Protein AF-A0A8J4RD12-F1 (afdb_monomer)

Mean predicted aligned error: 19.51 Å

Sequence (343 aa):
MASTTKPSAPTVSFPKSEAASKSYNFAQAWDQSTFLTEQQQSAIAALSHVFSERPFPPNLSQDHQDNAVSAVSALASANENNNSFQDYGSSTTLPLLLNTNQFYKWFTDLESAMKSETEEKYQHYVSTLTERIQTCDCILRQVDDTLDYFNELQLQHQAVATKTKTLHDACDRLVVEKQRLIEFADALRSKLNYFDELENIASNFYSPSMSVGNENFLPLLKRLDDCILYVESNPQYAESSVYLLKFRQLQSRALGMIRSHVLSVLKSASSQVQAAIRSSGNSKAAVSEGVEASVIHVRFKAAANELKPVLEEIESRSSRKEYVQLLAECHKLYCEQRLSLVS

Foldseek 3Di:
DDDDDDDDDDDDDDDDDPPVVVVVVVVVVVVVVDPDDPVVVVVVVVVVVVVVPDDDDPPPPDDDDDDDDDDPDDPDDDDDDDDDDDDPPDDPPPPPCPDPVVVVVVVVVVVVVVVVVVVVVVVVVVVVVVVVVVVVVVVVVVVVVVVVVVVVVVVVVVVVVVVVVVVVVVVVVVVVVVVVVVVVVVVVCVLCVLLVCLVVLVVQLPDPPRAPPDPVLLVSLVSLVVSLVSLVVCVVDPCSVVSNVSSVVSNVSSLVRLLVVLLVLLVVLLVVLVVVCVVVVVPPDDDPPVVSVVSSVVSVVVSCVVCVVVLVSLVVVVVDPVSVVSNVSSVVSNVVSVVVSVD

Secondary structure (DSSP, 8-state):
-----------PPPPP-THHHHHHHHHHHHHTTS---HHHHHHHHHHHHHHHTPPPPTTSS-------S----SS---SS---------S--------SHHHHH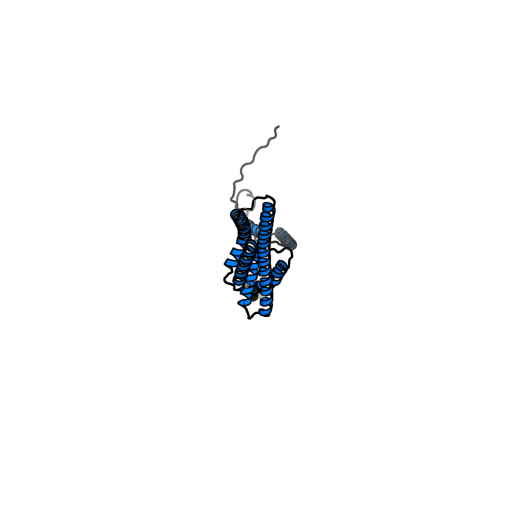HHHHHHHHHHHHHHHHHHHHHHHHHHHHHHHHHHHHHHHHHHHHHHHHHHHHHHHHHHHHHHHHHHHHHHHHHHHHHHHHHHHHHHHHHHHHHHHHHHHHHHSTT--TTSTTHHHHHHHHHHHHHHHHH-TTSTTHHHHHHHHHHHHHHHHHHHHHHHHHHHHHHHHHHHHHHHHHTTSSS---HHHHHHHHHHHHHHHHHHHHHHHHHHHTTTTSHHHHHHHHHHHHHHHHHHHHHH-

Organism: NCBI:txid60419

Solvent-accessible surface area (backbone atoms only — not comparable to full-atom values): 20579 Å² total; per-residue (Å²): 134,90,80,88,85,90,89,88,85,80,88,80,87,74,86,77,71,72,70,64,62,55,57,54,53,53,52,54,56,52,61,74,72,50,94,70,54,72,71,56,54,51,51,50,53,53,50,54,54,57,61,73,69,57,79,78,68,87,87,71,82,78,82,88,84,84,87,85,92,89,80,94,83,82,89,90,83,88,82,91,87,78,93,75,88,82,80,87,82,71,78,81,67,70,72,83,69,85,42,76,69,57,42,53,49,52,52,49,51,50,52,50,49,53,49,48,58,54,48,50,56,51,51,49,52,51,50,52,51,50,53,51,50,53,50,51,52,51,51,50,51,52,50,51,54,50,49,51,52,50,54,51,50,51,51,52,50,52,52,49,52,51,51,52,49,55,50,48,56,50,51,51,52,50,52,53,50,49,51,52,50,49,55,50,50,51,57,48,48,65,62,46,45,53,64,60,44,49,60,58,55,46,55,48,73,69,34,90,85,59,44,82,88,41,83,64,40,62,59,50,51,50,52,51,54,50,34,46,53,55,38,70,77,38,70,85,46,85,65,24,70,60,52,42,52,53,49,51,52,52,48,55,50,51,54,49,50,46,52,50,49,55,51,48,48,52,49,50,37,50,54,52,43,54,50,52,54,58,64,51,62,77,46,98,56,83,74,54,70,69,57,56,54,46,50,48,50,54,40,50,50,52,46,47,64,69,46,41,68,62,50,53,58,40,57,76,44,45,89,38,70,70,38,46,52,50,50,54,50,52,54,49,53,52,51,52,57,53,47,71,74,74,111

Radius of gyration: 60.02 Å; Cα contacts (8 Å, |Δi|>4): 90; chains: 1; bounding box: 117×76×171 Å

Structure (mmCIF, N/CA/C/O backbone):
data_AF-A0A8J4RD12-F1
#
_entry.id   AF-A0A8J4RD12-F1
#
loop_
_atom_site.group_PDB
_atom_site.id
_atom_site.type_symbol
_atom_site.label_atom_id
_atom_site.label_alt_id
_atom_site.label_comp_id
_atom_site.label_asym_id
_atom_site.label_entity_id
_atom_site.label_seq_id
_atom_site.pdbx_PDB_ins_code
_atom_site.Cartn_x
_atom_site.Cartn_y
_atom_site.Cartn_z
_atom_site.occupancy
_atom_site.B_iso_or_equiv
_atom_site.auth_seq_id
_atom_site.auth_comp_id
_atom_site.auth_asym_id
_atom_site.auth_atom_id
_atom_site.pdbx_PDB_model_num
ATOM 1 N N . MET A 1 1 ? 66.013 59.218 0.139 1.00 39.84 1 MET A N 1
ATOM 2 C CA . MET A 1 1 ? 67.295 58.925 -0.534 1.00 39.84 1 MET A CA 1
ATOM 3 C C . MET A 1 1 ? 67.016 58.719 -2.007 1.00 39.84 1 MET A C 1
ATOM 5 O O . MET A 1 1 ? 66.043 58.062 -2.345 1.00 39.84 1 MET A O 1
ATOM 9 N N . ALA A 1 2 ? 67.805 59.382 -2.841 1.00 34.38 2 ALA A N 1
ATOM 10 C CA . ALA A 1 2 ? 67.692 59.400 -4.290 1.00 34.38 2 ALA A CA 1
ATOM 11 C C . ALA A 1 2 ? 68.052 58.047 -4.918 1.00 34.38 2 ALA A C 1
ATOM 13 O O . ALA A 1 2 ? 69.014 57.430 -4.469 1.00 34.38 2 ALA A O 1
ATOM 14 N N . SER A 1 3 ? 67.370 57.659 -6.002 1.00 32.62 3 SER A N 1
ATOM 15 C CA . SER A 1 3 ? 68.020 57.212 -7.252 1.00 32.62 3 SER A CA 1
ATOM 16 C C . SER A 1 3 ? 67.025 57.230 -8.431 1.00 32.62 3 SER A C 1
ATOM 18 O O . SER A 1 3 ? 66.060 56.477 -8.468 1.00 32.62 3 SER A O 1
ATOM 20 N N . THR A 1 4 ? 67.274 58.170 -9.345 1.00 33.16 4 THR A N 1
ATOM 21 C CA . THR A 1 4 ? 67.145 58.188 -10.824 1.00 33.16 4 THR A CA 1
ATOM 22 C C . THR A 1 4 ? 66.763 56.845 -11.496 1.00 33.16 4 THR A C 1
ATOM 24 O O . THR A 1 4 ? 67.260 55.802 -11.093 1.00 33.16 4 THR A O 1
ATOM 27 N N . THR A 1 5 ? 65.945 56.772 -12.566 1.00 31.92 5 THR A N 1
ATOM 28 C CA . THR A 1 5 ? 66.333 57.044 -13.980 1.00 31.92 5 THR A CA 1
ATOM 29 C C . THR A 1 5 ? 65.108 57.139 -14.937 1.00 31.92 5 THR A C 1
ATOM 31 O O . THR A 1 5 ? 64.020 56.673 -14.628 1.00 31.92 5 THR A O 1
ATOM 34 N N . LYS A 1 6 ? 65.346 57.798 -16.082 1.00 33.97 6 LYS A N 1
ATOM 35 C CA . LYS A 1 6 ? 64.513 58.371 -17.174 1.00 33.97 6 LYS A CA 1
ATOM 36 C C . LYS A 1 6 ? 63.855 57.321 -18.148 1.00 33.97 6 LYS A C 1
ATOM 38 O O . LYS A 1 6 ? 63.940 56.139 -17.850 1.00 33.97 6 LYS A O 1
ATOM 43 N N . PRO A 1 7 ? 63.191 57.686 -19.282 1.00 43.59 7 PRO A N 1
ATOM 44 C CA . PRO A 1 7 ? 61.801 57.314 -19.601 1.00 43.59 7 PRO A CA 1
ATOM 45 C C . PRO A 1 7 ? 61.629 56.438 -20.871 1.00 43.59 7 PRO A C 1
ATOM 47 O O . PRO A 1 7 ? 62.522 56.349 -21.708 1.00 43.59 7 PRO A O 1
ATOM 50 N N . SER A 1 8 ? 60.438 55.867 -21.083 1.00 29.41 8 SER A N 1
ATOM 51 C CA . SER A 1 8 ? 60.000 55.373 -22.400 1.00 29.41 8 SER A CA 1
ATOM 52 C C . SER A 1 8 ? 58.502 55.632 -22.598 1.00 29.41 8 SER A C 1
ATOM 54 O O . SER A 1 8 ? 57.712 55.474 -21.670 1.00 29.41 8 SER A O 1
ATOM 56 N N . ALA A 1 9 ? 58.136 56.080 -23.796 1.00 33.81 9 ALA A N 1
ATOM 57 C CA . ALA A 1 9 ? 56.779 56.320 -24.287 1.00 33.81 9 ALA A CA 1
ATOM 58 C C . ALA A 1 9 ? 56.557 55.454 -25.546 1.00 33.81 9 ALA A C 1
ATOM 60 O O . ALA A 1 9 ? 57.527 54.938 -26.096 1.00 33.81 9 ALA A O 1
ATOM 61 N N . PRO A 1 10 ? 55.357 55.441 -26.142 1.00 39.38 10 PRO A N 1
ATOM 62 C CA . PRO A 1 10 ? 54.098 54.891 -25.654 1.00 39.38 10 PRO A CA 1
ATOM 63 C C . PRO A 1 10 ? 53.694 53.675 -26.518 1.00 39.38 10 PRO A C 1
ATOM 65 O O . PRO A 1 10 ? 53.733 53.743 -27.746 1.00 39.38 10 PRO A O 1
ATOM 68 N N . THR A 1 11 ? 53.258 52.563 -25.922 1.00 30.28 11 THR A N 1
ATOM 69 C CA . THR A 1 11 ? 52.754 51.430 -26.718 1.00 30.28 11 THR A CA 1
ATOM 70 C C . THR A 1 11 ? 51.273 51.631 -27.017 1.00 30.28 11 THR A C 1
ATOM 72 O O . THR A 1 11 ? 50.420 51.516 -26.138 1.00 30.28 11 THR A O 1
ATOM 75 N N . VAL A 1 12 ? 50.986 51.965 -28.274 1.00 35.22 12 VAL A N 1
ATOM 76 C CA . VAL A 1 12 ? 49.645 52.030 -28.861 1.00 35.22 12 VAL A CA 1
ATOM 77 C C . VAL A 1 12 ? 48.949 50.674 -28.713 1.00 35.22 12 VAL A C 1
ATOM 79 O O . VAL A 1 12 ? 49.489 49.628 -29.071 1.00 35.22 12 VAL A O 1
ATOM 82 N N . SER A 1 13 ? 47.740 50.707 -28.162 1.00 41.84 13 SER A N 1
ATOM 83 C CA . SER A 1 13 ? 46.825 49.578 -28.033 1.00 41.84 13 SER A CA 1
ATOM 84 C C . SER A 1 13 ? 46.293 49.138 -29.398 1.00 41.84 13 SER A C 1
ATOM 86 O O . SER A 1 13 ? 45.603 49.914 -30.059 1.00 41.84 13 SER A O 1
ATOM 88 N N . PHE A 1 14 ? 46.524 47.878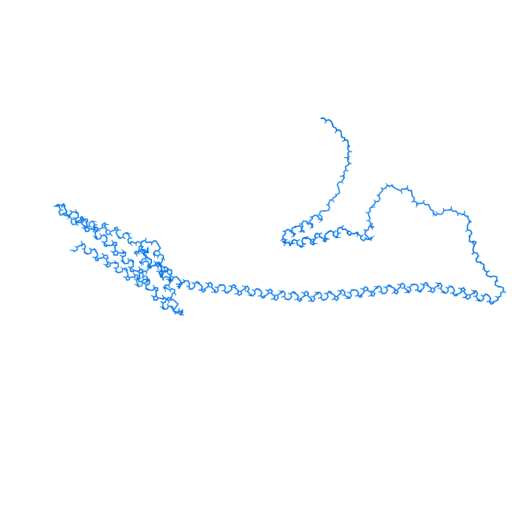 -29.767 1.00 33.47 14 PHE A N 1
ATOM 89 C CA . PHE A 1 14 ? 45.750 47.191 -30.803 1.00 33.47 14 PHE A CA 1
ATOM 90 C C . PHE A 1 14 ? 44.725 46.252 -30.146 1.00 33.47 14 PHE A C 1
ATOM 92 O O . PHE A 1 14 ? 45.003 45.683 -29.083 1.00 33.47 14 PHE A O 1
ATOM 99 N N . PRO A 1 15 ? 43.516 46.132 -30.720 1.00 35.88 15 PRO A N 1
ATOM 100 C CA . PRO A 1 15 ? 42.376 45.509 -30.064 1.00 3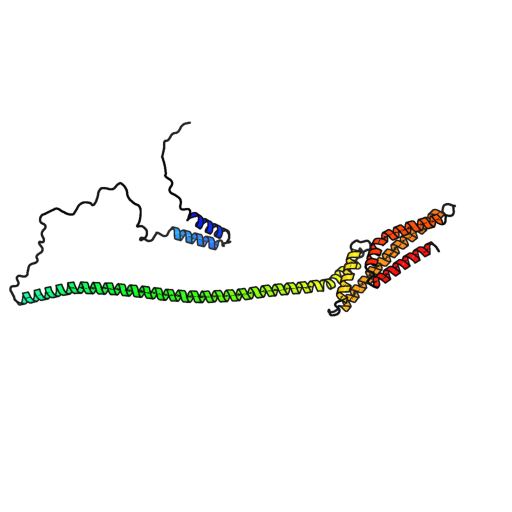5.88 15 PRO A CA 1
ATOM 101 C C . PRO A 1 15 ? 42.601 44.003 -29.912 1.00 35.88 15 PRO A C 1
ATOM 103 O O . PRO A 1 15 ? 42.893 43.296 -30.876 1.00 35.88 15 PRO A O 1
ATOM 106 N N . LYS A 1 16 ? 42.463 43.502 -28.681 1.00 37.84 16 LYS A N 1
ATOM 107 C CA . LYS A 1 16 ? 42.458 42.063 -28.406 1.00 37.84 16 LYS A CA 1
ATOM 108 C C . LYS A 1 16 ? 41.203 41.446 -29.022 1.00 37.84 16 LYS A C 1
ATOM 110 O O . LYS A 1 16 ? 40.096 41.907 -28.767 1.00 37.84 16 LYS A O 1
ATOM 115 N N . SER A 1 17 ? 41.398 40.388 -29.802 1.00 40.28 17 SER A N 1
ATOM 116 C CA . SER A 1 17 ? 40.330 39.564 -30.363 1.00 40.28 17 SER A CA 1
ATOM 117 C C . SER A 1 17 ? 39.517 38.910 -29.235 1.00 40.28 17 SER A C 1
ATOM 119 O O . SER A 1 17 ? 39.955 37.945 -28.610 1.00 40.28 17 SER A O 1
ATOM 121 N N . GLU A 1 18 ? 38.328 39.450 -28.958 1.00 39.81 18 GLU A N 1
ATOM 122 C CA . GLU A 1 18 ? 37.351 38.937 -27.979 1.00 39.81 18 GLU A CA 1
ATOM 123 C C . GLU A 1 18 ? 36.750 37.566 -28.353 1.00 39.81 18 GLU A C 1
ATOM 125 O O . GLU A 1 18 ? 35.980 36.992 -27.582 1.00 39.81 18 GLU A O 1
ATOM 130 N N . ALA A 1 19 ? 37.089 37.012 -29.522 1.00 41.00 19 ALA A N 1
ATOM 131 C CA . ALA A 1 19 ? 36.547 35.737 -29.987 1.00 41.00 19 ALA A CA 1
ATOM 132 C C . ALA A 1 19 ? 37.232 34.513 -29.346 1.00 41.00 19 ALA A C 1
ATOM 134 O O . ALA A 1 19 ? 36.578 33.494 -29.131 1.00 41.00 19 ALA A O 1
ATOM 135 N N . ALA A 1 20 ? 38.518 34.607 -28.985 1.00 41.50 20 ALA A N 1
ATOM 136 C CA . ALA A 1 20 ? 39.283 33.473 -28.446 1.00 41.50 20 ALA A CA 1
ATOM 137 C C . ALA A 1 20 ? 39.112 33.271 -26.927 1.00 41.50 20 ALA A C 1
ATOM 139 O O . ALA A 1 20 ? 39.313 32.173 -26.412 1.00 41.50 20 ALA A O 1
ATOM 140 N N . SER A 1 21 ? 38.715 34.309 -26.187 1.00 44.28 21 SER A N 1
ATOM 141 C CA . SER A 1 21 ? 38.510 34.223 -24.734 1.00 44.28 21 SER A CA 1
ATOM 142 C C . SER A 1 21 ? 37.169 33.583 -24.356 1.00 44.28 21 SER A C 1
ATOM 144 O O . SER A 1 21 ? 37.054 32.999 -23.278 1.00 44.28 21 SER A O 1
ATOM 146 N N . LYS A 1 22 ? 36.157 33.638 -25.233 1.00 45.84 22 LYS A N 1
ATOM 147 C CA . LYS A 1 22 ? 34.848 33.001 -24.997 1.00 45.84 22 LYS A CA 1
ATOM 148 C C . LYS A 1 22 ? 34.867 31.487 -25.229 1.00 45.84 22 LYS A C 1
ATOM 150 O O . LYS A 1 22 ? 34.209 30.768 -24.484 1.00 45.84 22 LYS A O 1
ATOM 155 N N . SER A 1 23 ? 35.644 30.993 -26.195 1.00 46.12 23 SER A N 1
ATOM 156 C CA . SER A 1 23 ? 35.775 29.551 -26.457 1.00 46.12 23 SER A CA 1
ATOM 157 C C . SER A 1 23 ? 36.565 28.823 -25.364 1.00 46.12 23 SER A C 1
ATOM 159 O O . SER A 1 23 ? 36.168 27.735 -24.954 1.00 46.12 23 SER A O 1
ATOM 161 N N . TYR A 1 24 ? 37.613 29.450 -24.817 1.00 50.34 24 TYR A N 1
ATOM 162 C CA . TYR A 1 24 ? 38.383 28.879 -23.704 1.00 50.34 24 TYR A CA 1
ATOM 163 C C . TYR A 1 24 ? 37.577 28.793 -22.398 1.00 50.34 24 TYR A C 1
ATOM 165 O O . TYR A 1 24 ? 37.644 27.785 -21.700 1.00 50.34 24 TYR A O 1
ATOM 173 N N . ASN A 1 25 ? 36.756 29.805 -22.092 1.00 54.56 25 ASN A N 1
ATOM 174 C CA . ASN A 1 25 ? 35.904 29.788 -20.895 1.00 54.56 25 ASN A CA 1
ATOM 175 C C . ASN A 1 25 ? 34.797 28.720 -20.961 1.00 54.56 25 ASN A C 1
ATOM 177 O O . ASN A 1 25 ? 34.418 28.169 -19.932 1.00 54.56 25 ASN A O 1
ATOM 181 N N . PHE A 1 26 ? 34.290 28.401 -22.157 1.00 52.44 26 PHE A N 1
ATOM 182 C CA . PHE A 1 26 ? 33.277 27.357 -22.326 1.00 52.44 26 PHE A CA 1
ATOM 183 C C . PHE A 1 26 ? 33.853 25.950 -22.100 1.00 52.44 26 PHE A C 1
ATOM 185 O O . PHE A 1 26 ? 33.243 25.147 -21.396 1.00 52.44 26 PHE A O 1
ATOM 192 N N . ALA A 1 27 ? 35.053 25.675 -22.623 1.00 55.00 27 ALA A N 1
ATOM 193 C CA . ALA A 1 27 ? 35.750 24.408 -22.392 1.00 55.00 27 ALA A CA 1
ATOM 194 C C . ALA A 1 27 ? 36.137 24.222 -20.912 1.00 55.00 27 ALA A C 1
ATOM 196 O O . ALA A 1 27 ? 35.970 23.141 -20.358 1.00 55.00 27 ALA A O 1
ATOM 197 N N . GLN A 1 28 ? 36.550 25.299 -20.237 1.00 55.72 28 GLN A N 1
ATOM 198 C CA . GLN A 1 28 ? 36.915 25.264 -18.818 1.00 55.72 28 GLN A CA 1
ATOM 199 C C . GLN A 1 28 ? 35.713 25.007 -17.888 1.00 55.72 28 GLN A C 1
ATOM 201 O O . GLN A 1 28 ? 35.861 24.364 -16.850 1.00 55.72 28 GLN A O 1
ATOM 206 N N . ALA A 1 29 ? 34.515 25.471 -18.265 1.00 54.16 29 ALA A N 1
ATOM 207 C CA . ALA A 1 29 ? 33.276 25.168 -17.546 1.00 54.16 29 ALA A CA 1
ATOM 208 C C . ALA A 1 29 ? 32.829 23.705 -17.734 1.00 54.16 29 ALA A C 1
ATOM 210 O O . ALA A 1 29 ? 32.271 23.113 -16.811 1.00 54.16 29 ALA A O 1
ATOM 211 N N . TRP A 1 30 ? 33.106 23.110 -18.900 1.00 55.00 30 TRP A N 1
ATOM 212 C CA . TRP A 1 30 ? 32.875 21.685 -19.152 1.00 55.00 30 TRP A CA 1
ATOM 213 C C . TRP A 1 30 ? 33.840 20.803 -18.352 1.00 55.00 30 TRP A C 1
ATOM 215 O O . TRP A 1 30 ? 33.380 19.890 -17.667 1.00 55.00 30 TRP A O 1
ATOM 225 N N . ASP A 1 31 ? 35.133 21.138 -18.327 1.00 55.22 31 ASP A N 1
ATOM 226 C CA . ASP A 1 31 ? 36.160 20.383 -17.591 1.00 55.22 31 ASP A CA 1
ATOM 227 C C . ASP A 1 31 ? 35.913 20.325 -16.073 1.00 55.22 31 ASP A C 1
ATOM 229 O O . ASP A 1 31 ? 36.231 19.326 -15.431 1.00 55.22 31 ASP A O 1
ATOM 233 N N . GLN A 1 32 ? 35.301 21.357 -15.480 1.00 58.16 32 GLN A N 1
ATOM 234 C CA . GLN A 1 32 ? 34.961 21.369 -14.049 1.00 58.16 32 GLN A CA 1
ATOM 235 C C . GLN A 1 32 ? 33.729 20.518 -13.697 1.00 58.16 32 GLN A C 1
ATOM 237 O O . GLN A 1 32 ? 33.526 20.193 -12.528 1.00 58.16 32 GLN A O 1
ATOM 242 N N . SER A 1 33 ? 32.901 20.164 -14.683 1.00 55.34 33 SER A N 1
ATOM 243 C CA . SER A 1 33 ? 31.620 19.469 -14.472 1.00 55.34 33 SER A CA 1
ATOM 244 C C . SER A 1 33 ? 31.692 17.946 -14.632 1.00 55.34 33 SER A C 1
ATOM 246 O O . SER A 1 33 ? 30.747 17.237 -14.283 1.00 55.34 33 SER A O 1
ATOM 248 N N . THR A 1 34 ? 32.821 17.424 -15.110 1.00 53.41 34 THR A N 1
ATOM 249 C CA . THR A 1 34 ? 33.048 15.991 -15.317 1.00 53.41 34 THR A CA 1
ATOM 250 C C . THR A 1 34 ? 34.169 15.492 -14.416 1.00 53.41 34 THR A C 1
ATOM 252 O O . THR A 1 34 ? 35.320 15.891 -14.567 1.00 53.41 34 THR A O 1
ATOM 255 N N . PHE A 1 35 ? 33.847 14.580 -13.494 1.00 50.44 35 PHE A N 1
ATOM 256 C CA . PHE A 1 35 ? 34.832 13.870 -12.671 1.00 50.44 35 PHE A CA 1
ATOM 257 C C . PHE A 1 35 ? 35.653 12.904 -13.541 1.00 50.44 35 PHE A C 1
ATOM 259 O O . PHE A 1 35 ? 35.399 11.702 -13.584 1.00 50.44 35 PHE A O 1
ATOM 266 N N . LEU A 1 36 ? 36.616 13.443 -14.286 1.00 64.31 36 LEU A N 1
ATOM 267 C CA . LEU A 1 36 ? 37.596 12.669 -15.044 1.00 64.31 36 LEU A CA 1
ATOM 268 C C . LEU A 1 36 ? 38.529 11.952 -14.062 1.00 64.31 36 LEU A C 1
ATOM 270 O O . LEU A 1 36 ? 38.990 12.538 -13.082 1.00 64.31 36 LEU A O 1
ATOM 274 N N . THR A 1 37 ? 38.801 10.672 -14.312 1.00 69.81 37 THR A N 1
ATOM 275 C CA . THR A 1 37 ? 39.705 9.879 -13.460 1.00 69.81 37 THR A CA 1
ATOM 276 C C . THR A 1 37 ? 41.149 10.367 -13.653 1.00 69.81 37 THR A C 1
ATOM 278 O O . THR A 1 37 ? 41.506 10.800 -14.747 1.00 69.81 37 THR A O 1
ATOM 281 N N . GLU A 1 38 ? 42.006 10.271 -12.632 1.00 69.69 38 GLU A N 1
ATOM 282 C CA . GLU A 1 38 ? 43.406 10.754 -12.651 1.00 69.69 38 GLU A CA 1
ATOM 283 C C . GLU A 1 38 ? 44.204 10.254 -13.878 1.00 69.69 38 GLU A C 1
ATOM 285 O O . GLU A 1 38 ? 44.991 10.983 -14.483 1.00 69.69 38 GLU A O 1
ATOM 290 N N . GLN A 1 39 ? 43.905 9.034 -14.333 1.00 70.31 39 GLN A N 1
ATOM 291 C CA . GLN A 1 39 ? 44.508 8.428 -15.520 1.00 70.31 39 GLN A CA 1
ATOM 292 C C . GLN A 1 39 ? 44.117 9.131 -16.837 1.00 70.31 39 GLN A C 1
ATOM 294 O O . GLN A 1 39 ? 44.926 9.216 -17.759 1.00 70.31 39 GLN A O 1
ATOM 299 N N . GLN A 1 40 ? 42.900 9.676 -16.928 1.00 72.31 40 GLN A N 1
ATOM 300 C CA . GLN A 1 40 ? 42.421 10.419 -18.100 1.00 72.31 40 GLN A CA 1
ATOM 301 C C . GLN A 1 40 ? 43.020 11.828 -18.143 1.00 72.31 40 GLN A C 1
ATOM 303 O O . GLN A 1 40 ? 43.420 12.291 -19.209 1.00 72.31 40 GLN A O 1
ATOM 308 N N . GLN A 1 41 ? 43.168 12.478 -16.985 1.00 73.44 41 GLN A N 1
ATOM 309 C CA . GLN A 1 41 ? 43.841 13.778 -16.887 1.00 73.44 41 GLN A CA 1
ATOM 310 C C . GLN A 1 41 ? 45.332 13.671 -17.243 1.00 73.44 41 GLN A C 1
ATOM 312 O O . GLN A 1 41 ? 45.851 14.509 -17.979 1.00 73.44 41 GLN A O 1
ATOM 317 N N . SER A 1 42 ? 46.005 12.600 -16.808 1.00 74.62 42 SER A N 1
ATOM 318 C CA . SER A 1 42 ? 47.397 12.321 -17.183 1.00 74.62 42 SER A CA 1
ATOM 319 C C . SER A 1 42 ? 47.562 12.086 -18.692 1.00 74.62 42 SER A C 1
ATOM 321 O O . SER A 1 42 ? 48.489 12.621 -19.300 1.00 74.62 42 SER A O 1
ATOM 323 N N . ALA A 1 43 ? 46.630 11.366 -19.326 1.00 76.75 43 ALA A N 1
ATOM 324 C CA . ALA A 1 43 ? 46.649 11.143 -20.772 1.00 76.75 43 ALA A CA 1
ATOM 325 C C . ALA A 1 43 ? 46.446 12.443 -21.573 1.00 76.75 43 ALA A C 1
ATOM 327 O O . ALA A 1 43 ? 47.133 12.668 -22.569 1.00 76.75 43 ALA A O 1
ATOM 328 N N . ILE A 1 44 ? 45.551 13.326 -21.121 1.00 78.06 44 ILE A N 1
ATOM 329 C CA . ILE A 1 44 ? 45.323 14.634 -21.753 1.00 78.06 44 ILE A CA 1
ATOM 330 C C . ILE A 1 44 ? 46.559 15.531 -21.606 1.00 78.06 44 ILE A C 1
ATOM 332 O O . ILE A 1 44 ? 46.974 16.160 -22.579 1.00 78.06 44 ILE A O 1
ATOM 336 N N . ALA A 1 45 ? 47.196 15.548 -20.431 1.00 76.31 45 ALA A N 1
ATOM 337 C CA . ALA A 1 45 ? 48.436 16.293 -20.215 1.00 76.31 45 ALA A CA 1
ATOM 338 C C . ALA A 1 45 ? 49.585 15.772 -21.098 1.00 76.31 45 ALA A C 1
ATOM 340 O O . ALA A 1 45 ? 50.312 16.566 -21.697 1.00 76.31 45 ALA A O 1
ATOM 341 N N . ALA A 1 46 ? 49.709 14.448 -21.243 1.00 75.69 46 ALA A N 1
ATOM 342 C CA . ALA A 1 46 ? 50.699 13.829 -22.121 1.00 75.69 46 ALA A CA 1
ATOM 343 C C . ALA A 1 46 ? 50.463 14.189 -23.597 1.00 75.69 46 ALA A C 1
ATOM 345 O O . ALA A 1 46 ? 51.402 14.548 -24.304 1.00 75.69 46 ALA A O 1
ATOM 346 N N . LEU A 1 47 ? 49.208 14.166 -24.057 1.00 74.69 47 LEU A N 1
ATOM 347 C CA . LEU A 1 47 ? 48.858 14.583 -25.415 1.00 74.69 47 LEU A CA 1
ATOM 348 C C . LEU A 1 47 ? 49.138 16.075 -25.628 1.00 74.69 47 LEU A C 1
ATOM 350 O O . LEU A 1 47 ? 49.777 16.434 -26.613 1.00 74.69 47 LEU A O 1
ATOM 354 N N . SER A 1 48 ? 48.738 16.938 -24.691 1.00 76.19 48 SER A N 1
ATOM 355 C CA . SER A 1 48 ? 49.002 18.380 -24.763 1.00 76.19 48 SER A CA 1
ATOM 356 C C . SER A 1 48 ? 50.495 18.687 -24.894 1.00 76.19 48 SER A C 1
ATOM 358 O O . SER A 1 48 ? 50.861 19.556 -25.682 1.00 76.19 48 SER A O 1
ATOM 360 N N . HIS A 1 49 ? 51.352 17.963 -24.168 1.00 73.12 49 HIS A N 1
ATOM 361 C CA . HIS A 1 49 ? 52.805 18.111 -24.263 1.00 73.12 49 HIS A CA 1
ATOM 362 C C . HIS A 1 49 ? 53.340 17.703 -25.648 1.00 73.12 49 HIS A C 1
ATOM 364 O O . HIS A 1 49 ? 54.153 18.409 -26.244 1.00 73.12 49 HIS A O 1
ATOM 370 N N . VAL A 1 50 ? 52.842 16.595 -26.206 1.00 68.81 50 VAL A N 1
ATOM 371 C CA . VAL A 1 50 ? 53.231 16.114 -27.545 1.00 68.81 50 VAL A CA 1
ATOM 372 C C . VAL A 1 50 ? 52.801 17.090 -28.647 1.00 68.81 50 VAL A C 1
ATOM 374 O O . VAL A 1 50 ? 53.517 17.269 -29.632 1.00 68.81 50 VAL A O 1
ATOM 377 N N . PHE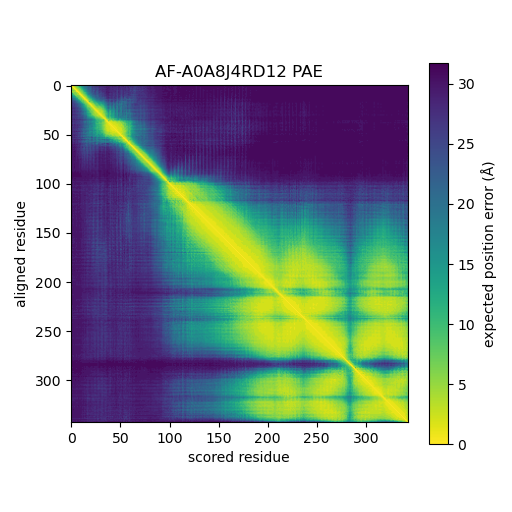 A 1 51 ? 51.659 17.761 -28.488 1.00 57.12 51 PHE A N 1
ATOM 378 C CA . PHE A 1 51 ? 51.195 18.758 -29.454 1.00 57.12 51 PHE A CA 1
ATOM 379 C C . PHE A 1 51 ? 51.928 20.099 -29.346 1.00 57.12 51 PHE A C 1
ATOM 381 O O . PHE A 1 51 ? 52.076 20.771 -30.365 1.00 57.12 51 PHE A O 1
A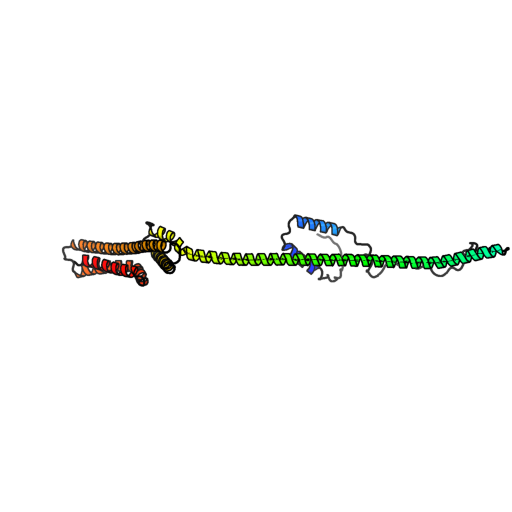TOM 388 N N . SER A 1 52 ? 52.436 20.475 -28.167 1.00 66.88 52 SER A N 1
ATOM 389 C CA . SER A 1 52 ? 53.237 21.698 -28.010 1.00 66.88 52 SER A CA 1
ATOM 390 C C . SER A 1 52 ? 54.637 21.615 -28.627 1.00 66.88 52 SER A C 1
ATOM 392 O O . SER A 1 52 ? 55.222 22.652 -28.926 1.00 66.88 52 SER A O 1
ATOM 394 N N . GLU A 1 53 ? 55.168 20.411 -28.854 1.00 60.91 53 GLU A N 1
ATOM 395 C CA . GLU A 1 53 ? 56.514 20.202 -29.414 1.00 60.91 53 GLU A CA 1
ATOM 396 C C . GLU A 1 53 ? 56.525 19.920 -30.927 1.00 60.91 53 GLU A C 1
ATOM 398 O O . GLU A 1 53 ? 57.590 19.712 -31.512 1.00 60.91 53 GLU A O 1
ATOM 403 N N . ARG A 1 54 ? 55.367 19.917 -31.602 1.00 57.03 54 ARG A N 1
ATOM 404 C CA . ARG A 1 54 ? 55.302 19.612 -33.038 1.00 57.03 54 ARG A CA 1
ATOM 405 C C . ARG A 1 54 ? 55.627 20.863 -33.872 1.00 57.03 54 ARG A C 1
ATOM 407 O O . ARG A 1 54 ? 54.861 21.825 -33.820 1.00 57.03 54 ARG A O 1
ATOM 414 N N . PRO A 1 55 ? 56.709 20.881 -34.673 1.00 57.66 55 PRO A N 1
ATOM 415 C CA . PRO A 1 55 ? 56.992 22.018 -35.541 1.00 57.66 55 PRO A CA 1
ATOM 416 C C . PRO A 1 55 ? 55.926 22.129 -36.639 1.00 57.66 55 PRO A C 1
ATOM 418 O O . PRO A 1 55 ? 55.443 21.120 -37.163 1.00 57.66 55 PRO A O 1
ATOM 421 N N . PHE A 1 56 ? 55.553 23.365 -36.978 1.00 53.34 56 PHE A N 1
ATOM 422 C CA . PHE A 1 56 ? 54.582 23.647 -38.034 1.00 53.34 56 PHE A CA 1
ATOM 423 C C . PHE A 1 56 ? 55.064 23.106 -39.393 1.00 53.34 56 PHE A C 1
ATOM 425 O O . PHE A 1 56 ? 56.261 23.153 -39.686 1.00 53.34 56 PHE A O 1
ATOM 432 N N . PRO A 1 57 ? 54.150 22.609 -40.247 1.00 49.88 57 PRO A N 1
ATOM 433 C CA . PRO A 1 57 ? 54.505 22.183 -41.592 1.00 49.88 57 PRO A CA 1
ATOM 434 C C . PRO A 1 57 ? 55.007 23.384 -42.421 1.00 49.88 57 PRO A C 1
ATOM 436 O O . PRO A 1 57 ? 54.448 24.478 -42.315 1.00 49.88 57 PRO A O 1
ATOM 439 N N . PRO A 1 58 ? 56.023 23.191 -43.282 1.00 53.16 58 PRO A N 1
ATOM 440 C CA . PRO A 1 58 ? 56.787 24.269 -43.928 1.00 53.16 58 PRO A CA 1
ATOM 441 C C . PRO A 1 58 ? 55.991 25.156 -44.905 1.00 53.16 58 PRO A C 1
ATOM 443 O O . PRO A 1 58 ? 56.515 26.157 -45.380 1.00 53.16 58 PRO A O 1
ATOM 446 N N . ASN A 1 59 ? 54.723 24.837 -45.178 1.00 51.06 59 ASN A N 1
ATOM 447 C CA . ASN A 1 59 ? 53.875 25.567 -46.127 1.00 51.06 59 ASN A CA 1
ATOM 448 C C . ASN A 1 59 ? 52.978 26.643 -45.481 1.00 51.06 59 ASN A C 1
ATOM 450 O O . ASN A 1 59 ? 52.122 27.196 -46.161 1.00 51.06 59 ASN A O 1
ATOM 454 N N . LEU A 1 60 ? 53.136 26.934 -44.183 1.00 46.62 60 LEU A N 1
ATOM 455 C CA . LEU A 1 60 ? 52.342 27.954 -43.471 1.00 46.62 60 LEU A CA 1
ATOM 456 C C . LEU A 1 60 ? 53.161 29.164 -42.984 1.00 46.62 60 LEU A C 1
ATOM 458 O O . LEU A 1 60 ? 52.603 30.069 -42.373 1.00 46.62 60 LEU A O 1
ATOM 462 N N . SER A 1 61 ? 54.467 29.213 -43.259 1.00 47.78 61 SER A N 1
ATOM 463 C CA . SER A 1 61 ? 55.367 30.303 -42.835 1.00 47.78 61 SER A CA 1
ATOM 464 C C . SER A 1 61 ? 55.561 31.415 -43.874 1.00 47.78 61 SER A C 1
ATOM 466 O O . SER A 1 61 ? 56.480 32.221 -43.750 1.00 47.78 61 SER A O 1
ATOM 468 N N . GLN A 1 62 ? 54.700 31.495 -44.885 1.00 49.06 62 GLN A N 1
ATOM 469 C CA . GLN A 1 62 ? 54.748 32.553 -45.890 1.00 49.06 62 GLN A CA 1
ATOM 470 C C . GLN A 1 62 ? 53.339 33.092 -46.132 1.00 49.06 62 GLN A C 1
ATOM 472 O O . GLN A 1 62 ? 52.652 32.628 -47.029 1.00 49.06 62 GLN A O 1
ATOM 477 N N . ASP A 1 63 ? 52.891 34.024 -45.284 1.00 35.22 63 ASP A N 1
ATOM 478 C CA . ASP A 1 63 ? 52.610 35.384 -45.755 1.00 35.22 63 ASP A CA 1
ATOM 479 C C . ASP A 1 63 ? 52.313 36.378 -44.610 1.00 35.22 63 ASP A C 1
ATOM 481 O O . ASP A 1 63 ? 51.765 36.014 -43.572 1.00 35.22 63 ASP A O 1
ATOM 485 N N . HIS A 1 64 ? 52.642 37.644 -44.886 1.00 33.34 64 HIS A N 1
ATOM 486 C CA . HIS A 1 64 ? 52.274 38.897 -44.205 1.00 33.34 64 HIS A CA 1
ATOM 487 C C . HIS A 1 64 ? 53.051 39.374 -42.960 1.00 33.34 64 HIS A C 1
ATOM 489 O O . HIS A 1 64 ? 52.609 39.236 -41.821 1.00 33.34 64 HIS A O 1
ATOM 495 N N . GLN A 1 65 ? 54.097 40.173 -43.218 1.00 33.50 65 GLN A N 1
ATOM 496 C CA . GLN A 1 65 ? 54.135 41.557 -42.716 1.00 33.50 65 GLN A CA 1
ATOM 497 C C . GLN A 1 65 ? 54.645 42.527 -43.793 1.00 33.50 65 GLN A C 1
ATOM 499 O O . GLN A 1 65 ? 55.701 42.320 -44.390 1.00 33.50 65 GLN A O 1
ATOM 504 N N . ASP A 1 66 ? 53.872 43.593 -44.004 1.00 32.28 66 ASP A N 1
ATOM 505 C CA . ASP A 1 66 ? 54.172 44.730 -44.868 1.00 32.28 66 ASP A CA 1
ATOM 506 C C . ASP A 1 66 ? 55.358 45.578 -44.368 1.00 32.28 66 ASP A C 1
ATOM 508 O O . ASP A 1 66 ? 55.468 45.917 -43.191 1.00 32.28 66 ASP A O 1
ATOM 512 N N . ASN A 1 67 ? 56.208 45.950 -45.330 1.00 31.64 67 ASN A N 1
ATOM 513 C CA . ASN A 1 67 ? 56.992 47.183 -45.480 1.00 31.64 67 ASN A CA 1
ATOM 514 C C . ASN A 1 67 ? 57.056 48.188 -44.303 1.00 31.64 67 ASN A C 1
ATOM 516 O O . ASN A 1 67 ? 56.076 48.864 -44.005 1.00 31.64 67 ASN A O 1
ATOM 520 N N . ALA A 1 68 ? 58.271 48.504 -43.825 1.00 32.72 68 ALA A N 1
ATOM 521 C CA . ALA A 1 68 ? 59.056 49.640 -44.347 1.00 32.72 68 ALA A CA 1
ATOM 522 C C . ALA A 1 68 ? 60.361 49.907 -43.549 1.00 32.72 68 ALA A C 1
ATOM 524 O O . ALA A 1 68 ? 60.377 49.960 -42.324 1.00 32.72 68 ALA A O 1
ATOM 525 N N . VAL A 1 69 ? 61.417 50.223 -44.312 1.00 35.06 69 VAL A N 1
ATOM 526 C CA . VAL A 1 69 ? 62.672 50.923 -43.955 1.00 35.06 69 VAL A CA 1
ATOM 527 C C . VAL A 1 69 ? 63.766 50.144 -43.199 1.00 35.06 69 VAL A C 1
ATOM 529 O O . VAL A 1 69 ? 63.980 50.339 -42.007 1.00 35.06 69 VAL A O 1
ATOM 532 N N . SER A 1 70 ? 64.570 49.368 -43.940 1.00 33.50 70 SER A N 1
ATOM 533 C CA . SER A 1 70 ? 66.050 49.497 -44.012 1.00 33.50 70 SER A CA 1
ATOM 534 C C . SER A 1 70 ? 66.708 48.199 -44.493 1.00 33.50 70 SER A C 1
ATOM 536 O O . SER A 1 70 ? 67.107 47.367 -43.690 1.00 33.50 70 SER A O 1
ATOM 538 N N . ALA A 1 71 ? 66.854 48.056 -45.810 1.00 31.72 71 ALA A N 1
ATOM 539 C CA . ALA A 1 71 ? 67.952 47.327 -46.456 1.00 31.72 71 ALA A CA 1
ATOM 540 C C . ALA A 1 71 ? 67.936 47.646 -47.959 1.00 31.72 71 ALA A C 1
ATOM 542 O O . ALA A 1 71 ? 67.751 46.790 -48.818 1.00 31.72 71 ALA A O 1
ATOM 543 N N . VAL A 1 72 ? 68.114 48.928 -48.280 1.00 35.91 72 VAL A N 1
ATOM 544 C CA . VAL A 1 72 ? 68.630 49.330 -49.588 1.00 35.91 72 VAL A CA 1
ATOM 545 C C . VAL A 1 72 ? 70.115 48.994 -49.568 1.00 35.91 72 VAL A C 1
ATOM 547 O O . VAL A 1 72 ? 70.882 49.730 -48.955 1.00 35.91 72 VAL A O 1
ATOM 550 N N . SER A 1 73 ? 70.492 47.853 -50.150 1.00 38.78 73 SER A N 1
ATOM 551 C CA . SER A 1 73 ? 71.778 47.595 -50.830 1.00 38.78 73 SER A CA 1
ATOM 552 C C . SER A 1 73 ? 71.984 46.091 -51.019 1.00 38.78 73 SER A C 1
ATOM 554 O O . SER A 1 73 ? 72.731 45.480 -50.266 1.00 38.78 73 SER A O 1
ATOM 556 N N . ALA A 1 74 ? 71.319 45.498 -52.010 1.00 37.19 74 ALA A N 1
ATOM 557 C CA . ALA A 1 74 ? 71.879 44.469 -52.894 1.00 37.19 74 ALA A CA 1
ATOM 558 C C . ALA A 1 74 ? 70.786 44.008 -53.877 1.00 37.19 74 ALA A C 1
ATOM 560 O O . ALA A 1 74 ? 69.652 43.784 -53.477 1.00 37.19 74 ALA A O 1
ATOM 561 N N . LEU A 1 75 ? 71.162 43.836 -55.147 1.00 30.53 75 LEU A N 1
ATOM 562 C CA . LEU A 1 75 ? 70.359 43.298 -56.259 1.00 30.53 75 LEU A CA 1
ATOM 563 C C . LEU A 1 75 ? 69.381 44.236 -56.990 1.00 30.53 75 LEU A C 1
ATOM 565 O O . LEU A 1 75 ? 68.314 43.831 -57.436 1.00 30.53 75 LEU A O 1
ATOM 569 N N . ALA A 1 76 ? 69.838 45.450 -57.288 1.00 30.38 76 ALA A N 1
ATOM 570 C CA . ALA A 1 76 ? 69.501 46.096 -58.556 1.00 30.38 76 ALA A CA 1
ATOM 571 C C . ALA A 1 76 ? 70.806 46.457 -59.267 1.00 30.38 76 ALA A C 1
ATOM 573 O O . ALA A 1 76 ? 71.362 47.526 -59.039 1.00 30.38 76 ALA A O 1
ATOM 574 N N . SER A 1 77 ? 71.343 45.520 -60.047 1.00 29.41 77 SER A N 1
ATOM 575 C CA . SER A 1 77 ? 72.362 45.743 -61.081 1.00 29.41 77 SER A CA 1
ATOM 576 C C . SER A 1 77 ? 72.616 44.422 -61.792 1.00 29.41 77 SER A C 1
ATOM 578 O O . SER A 1 77 ? 73.309 43.571 -61.246 1.00 29.41 77 SER A O 1
ATOM 580 N N . ALA A 1 78 ? 72.021 44.251 -62.970 1.00 30.70 78 ALA A N 1
ATOM 581 C CA . ALA A 1 78 ? 72.664 43.673 -64.154 1.00 30.70 78 ALA A CA 1
ATOM 582 C C . ALA A 1 78 ? 71.593 43.293 -65.183 1.00 30.70 78 ALA A C 1
ATOM 584 O O . ALA A 1 78 ? 71.288 42.122 -65.383 1.00 30.70 78 ALA A O 1
ATOM 585 N N . ASN A 1 79 ? 71.040 44.291 -65.868 1.00 32.88 79 ASN A N 1
ATOM 586 C CA . ASN A 1 79 ? 70.806 44.109 -67.291 1.00 32.88 79 ASN A CA 1
ATOM 587 C C . ASN A 1 79 ? 71.030 45.440 -68.017 1.00 32.88 79 ASN A C 1
ATOM 589 O O . ASN A 1 79 ? 70.574 46.479 -67.551 1.00 32.88 79 ASN A O 1
ATOM 593 N N . GLU A 1 80 ? 71.755 45.348 -69.133 1.00 33.22 80 GLU A N 1
ATOM 594 C CA . GLU A 1 80 ? 72.015 46.385 -70.145 1.00 33.22 80 GLU A CA 1
ATOM 595 C C . GLU A 1 80 ? 73.100 47.440 -69.859 1.00 33.22 80 GLU A C 1
ATOM 597 O O . GLU A 1 80 ? 72.836 48.604 -69.575 1.00 33.22 80 GLU A O 1
ATOM 602 N N . ASN A 1 81 ? 74.367 47.043 -70.026 1.00 33.56 81 ASN A N 1
ATOM 603 C CA . ASN A 1 81 ? 75.178 47.445 -71.190 1.00 33.56 81 ASN A CA 1
ATOM 604 C C . ASN A 1 81 ? 76.645 47.042 -70.995 1.00 33.56 81 ASN A C 1
ATOM 606 O O . ASN A 1 81 ? 77.386 47.689 -70.264 1.00 33.56 81 ASN A O 1
ATOM 610 N N . ASN A 1 82 ? 77.076 46.016 -71.729 1.00 31.84 82 ASN A N 1
ATOM 611 C CA . ASN A 1 82 ? 78.436 45.940 -72.248 1.00 31.84 82 ASN A CA 1
ATOM 612 C C . ASN A 1 82 ? 78.391 45.234 -73.604 1.00 31.84 82 ASN A C 1
ATOM 614 O O . ASN A 1 82 ? 78.393 44.010 -73.709 1.00 31.84 82 ASN A O 1
ATOM 618 N N . ASN A 1 83 ? 78.372 46.049 -74.658 1.00 36.47 83 ASN A N 1
ATOM 619 C CA . ASN A 1 83 ? 79.048 45.699 -75.895 1.00 36.47 83 ASN A CA 1
ATOM 620 C C . ASN A 1 83 ? 80.490 45.339 -75.543 1.00 36.47 83 ASN A C 1
ATOM 622 O O . ASN A 1 83 ? 81.215 46.214 -75.080 1.00 36.47 83 ASN A O 1
ATOM 626 N N . SER A 1 84 ? 80.890 44.088 -75.761 1.00 33.38 84 SER A N 1
ATOM 627 C CA . SER A 1 84 ? 82.080 43.683 -76.525 1.00 33.38 84 SER A CA 1
ATOM 628 C C . SER A 1 84 ? 82.593 42.306 -76.088 1.00 33.38 84 SER A C 1
ATOM 630 O O . SER A 1 84 ? 83.079 42.111 -74.983 1.00 33.38 84 SER A O 1
ATOM 632 N N . PHE A 1 85 ? 82.516 41.379 -77.046 1.00 42.03 85 PHE A N 1
ATOM 633 C CA . PHE A 1 85 ? 83.481 40.305 -77.271 1.00 42.03 85 PHE A CA 1
ATOM 634 C C . PHE A 1 85 ? 83.642 39.247 -76.162 1.00 42.03 85 PHE A C 1
ATOM 636 O O . PHE A 1 85 ? 84.566 39.293 -75.356 1.00 42.03 85 PHE A O 1
ATOM 643 N N . GLN A 1 86 ? 82.810 38.203 -76.220 1.00 36.97 86 GLN A N 1
ATOM 644 C CA . GLN A 1 86 ? 83.169 36.891 -75.674 1.00 36.97 86 GLN A CA 1
ATOM 645 C C . GLN A 1 86 ? 82.642 35.777 -76.585 1.00 36.97 86 GLN A C 1
ATOM 647 O O . GLN A 1 86 ? 81.549 35.248 -76.432 1.00 36.97 86 GLN A O 1
ATOM 652 N N . ASP A 1 87 ? 83.422 35.556 -77.641 1.00 35.19 87 ASP A N 1
ATOM 653 C CA . ASP A 1 87 ? 83.889 34.247 -78.093 1.00 35.19 87 ASP A CA 1
ATOM 654 C C . ASP A 1 87 ? 82.916 33.058 -77.930 1.00 35.19 87 ASP A C 1
ATOM 656 O O . ASP A 1 87 ? 83.095 32.193 -77.077 1.00 35.19 87 ASP A O 1
ATOM 660 N N . TYR A 1 88 ? 81.950 32.941 -78.850 1.00 39.19 88 TYR A N 1
ATOM 661 C CA . TYR A 1 88 ? 81.453 31.628 -79.287 1.00 39.19 88 TYR A CA 1
ATOM 662 C C . TYR A 1 88 ? 82.466 30.999 -80.257 1.00 39.19 88 TYR A C 1
ATOM 664 O O . TYR A 1 88 ? 82.171 30.672 -81.406 1.00 39.19 88 TYR A O 1
ATOM 672 N N . GLY A 1 89 ? 83.693 30.837 -79.770 1.00 42.06 89 GLY A N 1
ATOM 673 C CA . GLY A 1 89 ? 84.725 29.976 -80.319 1.00 42.06 89 GLY A CA 1
ATOM 674 C C . GLY A 1 89 ? 84.484 28.550 -79.845 1.00 42.06 89 GLY A C 1
ATOM 675 O O . GLY A 1 89 ? 85.213 28.009 -79.022 1.00 42.06 89 GLY A O 1
ATOM 676 N N . SER A 1 90 ? 83.422 27.925 -80.341 1.00 41.91 90 SER A N 1
ATOM 677 C CA . SER A 1 90 ? 83.268 26.468 -80.319 1.00 41.91 90 SER A CA 1
ATOM 678 C C . SER A 1 90 ? 82.561 26.047 -81.595 1.00 41.91 90 SER A C 1
ATOM 680 O O . SER A 1 90 ? 81.382 25.716 -81.626 1.00 41.91 90 SER A O 1
ATOM 682 N N . SER A 1 91 ? 83.330 26.157 -82.678 1.00 41.34 91 SER A N 1
ATOM 683 C CA . SER A 1 91 ? 83.374 25.219 -83.794 1.00 41.34 91 SER A CA 1
ATOM 684 C C . SER A 1 91 ? 82.070 24.484 -84.108 1.00 41.34 91 SER A C 1
ATOM 686 O O . SER A 1 91 ? 81.998 23.264 -83.994 1.00 41.34 91 SER A O 1
ATOM 688 N N . THR A 1 92 ? 81.089 25.188 -84.677 1.00 39.38 92 THR A N 1
ATOM 689 C CA . THR A 1 92 ? 80.326 24.542 -85.751 1.00 39.38 92 THR A CA 1
ATOM 690 C C . THR A 1 92 ? 81.253 24.507 -86.957 1.00 39.38 92 THR A C 1
ATOM 692 O O . THR A 1 92 ? 81.181 25.341 -87.857 1.00 39.38 92 THR A O 1
ATOM 695 N N . THR A 1 93 ? 82.200 23.569 -86.949 1.00 45.41 93 THR A N 1
ATOM 696 C CA . THR A 1 93 ? 82.802 23.122 -88.196 1.00 45.41 93 THR A CA 1
ATOM 697 C C . THR A 1 93 ? 81.647 22.547 -88.999 1.00 45.41 93 THR A C 1
ATOM 699 O O . THR A 1 93 ? 81.268 21.394 -88.797 1.00 45.41 93 THR A O 1
ATOM 702 N N . LEU A 1 94 ? 81.044 23.360 -89.872 1.00 48.44 94 LEU A N 1
ATOM 703 C CA . LEU A 1 94 ? 80.372 22.835 -91.050 1.00 48.44 94 LEU A CA 1
ATOM 704 C C . LEU A 1 94 ? 81.351 21.809 -91.625 1.00 48.44 94 LEU A C 1
ATOM 706 O O . LEU A 1 94 ? 82.474 22.203 -91.967 1.00 48.44 94 LEU A O 1
ATOM 710 N N . PRO A 1 95 ? 81.013 20.505 -91.631 1.00 52.22 95 PRO A N 1
ATOM 711 C CA . PRO A 1 95 ? 81.909 19.523 -92.201 1.00 52.22 95 PRO A CA 1
ATOM 712 C C . PRO A 1 95 ? 82.175 20.001 -93.623 1.00 52.22 95 PRO A C 1
ATOM 714 O O . PRO A 1 95 ? 81.254 20.419 -94.325 1.00 52.22 95 PRO A O 1
ATOM 717 N N . LEU A 1 96 ? 83.431 20.031 -94.043 1.00 56.22 96 LEU A N 1
ATOM 718 C CA . LEU A 1 96 ? 83.735 20.308 -95.435 1.00 56.22 96 LEU A CA 1
ATOM 719 C C . LEU A 1 96 ? 83.223 19.094 -96.227 1.00 56.22 96 LEU A C 1
ATOM 721 O O . LEU A 1 96 ? 83.900 18.074 -96.323 1.00 56.22 96 LEU A O 1
ATOM 725 N N . LEU A 1 97 ? 81.971 19.162 -96.686 1.00 57.50 97 LEU A N 1
ATOM 726 C CA . LEU A 1 97 ? 81.228 18.052 -97.288 1.00 57.50 97 LEU A CA 1
ATOM 727 C C . LEU A 1 97 ? 81.734 17.812 -98.715 1.00 57.50 97 LEU A C 1
ATOM 729 O O . LEU A 1 97 ? 81.096 18.173 -99.698 1.00 57.50 97 LEU A O 1
ATOM 733 N N . LEU A 1 98 ? 82.920 17.213 -98.819 1.00 60.62 98 LEU A N 1
ATOM 734 C CA . LEU A 1 98 ? 83.613 16.961 -100.085 1.00 60.62 98 LEU A CA 1
ATOM 735 C C . LEU A 1 98 ? 83.071 15.734 -100.845 1.00 60.62 98 LEU A C 1
ATOM 737 O O . LEU A 1 98 ? 83.449 15.511 -101.991 1.00 60.62 98 LEU A O 1
ATOM 741 N N . ASN A 1 99 ? 82.208 14.919 -100.225 1.00 67.44 99 ASN A N 1
ATOM 742 C CA . ASN A 1 99 ? 81.682 13.675 -100.794 1.00 67.44 99 ASN A CA 1
ATOM 743 C C . ASN A 1 99 ? 80.167 13.562 -100.564 1.00 67.44 99 ASN A C 1
ATOM 745 O O . ASN A 1 99 ? 79.695 13.697 -99.435 1.00 67.44 99 ASN A O 1
ATOM 749 N N . THR A 1 100 ? 79.413 13.249 -101.621 1.00 72.38 100 THR A N 1
ATOM 750 C CA . THR A 1 100 ? 77.948 13.094 -101.609 1.00 72.38 100 THR A CA 1
ATOM 751 C C . THR A 1 100 ? 77.451 12.159 -100.499 1.00 72.38 100 THR A C 1
ATOM 753 O O . THR A 1 100 ? 76.441 12.442 -99.864 1.00 72.38 100 THR A O 1
ATOM 756 N N . ASN A 1 101 ? 78.189 11.089 -100.185 1.00 74.12 101 ASN A N 1
ATOM 757 C CA . ASN A 1 101 ? 77.817 10.148 -99.122 1.00 74.12 101 ASN A CA 1
ATOM 758 C C . ASN A 1 101 ? 77.976 10.733 -97.708 1.00 74.12 101 ASN A C 1
ATOM 760 O O . ASN A 1 101 ? 77.218 10.381 -96.806 1.00 74.12 101 ASN A O 1
ATOM 764 N N . GLN A 1 102 ? 78.936 11.642 -97.503 1.00 73.44 102 GLN A N 1
ATOM 765 C CA . GLN A 1 102 ? 79.113 12.318 -96.213 1.00 73.44 102 GLN A CA 1
ATOM 766 C C . GLN A 1 102 ? 78.024 13.368 -95.973 1.00 73.44 102 GLN A C 1
ATOM 768 O O . GLN A 1 102 ? 77.585 13.530 -94.838 1.00 73.44 102 GLN A O 1
ATOM 773 N N . PHE A 1 103 ? 77.536 14.012 -97.040 1.00 77.69 103 PHE A N 1
ATOM 774 C CA . PHE A 1 103 ? 76.391 14.922 -96.971 1.00 77.69 103 PHE A CA 1
ATOM 775 C C . PHE A 1 103 ? 75.114 14.186 -96.558 1.00 77.69 103 PHE A C 1
ATOM 777 O O . PHE A 1 103 ? 74.459 14.611 -95.613 1.00 77.69 103 PHE A O 1
ATOM 784 N N . TYR A 1 104 ? 74.792 13.053 -97.196 1.00 81.75 104 TYR A N 1
ATOM 785 C CA . TYR A 1 104 ? 73.594 12.283 -96.839 1.00 81.75 104 TYR A CA 1
ATOM 786 C C . TYR A 1 104 ? 73.644 11.732 -95.414 1.00 81.75 104 TYR A C 1
ATOM 788 O O . TYR A 1 104 ? 72.624 11.752 -94.730 1.00 81.75 104 TYR A O 1
ATOM 796 N N . LYS A 1 105 ? 74.815 11.290 -94.937 1.00 83.25 105 LYS A N 1
ATOM 797 C CA . LYS A 1 105 ? 74.968 10.832 -93.551 1.00 83.25 105 LYS A CA 1
ATOM 798 C C . LYS A 1 105 ? 74.744 11.972 -92.555 1.00 83.25 105 LYS A C 1
ATOM 800 O O . LYS A 1 105 ? 73.903 11.837 -91.682 1.00 83.25 105 LYS A O 1
ATOM 805 N N . TRP A 1 106 ? 75.411 13.112 -92.744 1.00 85.19 106 TRP A N 1
ATOM 806 C CA . TRP A 1 106 ? 75.216 14.287 -91.889 1.00 85.19 106 TRP A CA 1
ATOM 807 C C . TRP A 1 106 ? 73.774 14.811 -91.927 1.00 85.19 106 TRP A C 1
ATOM 809 O O . TRP A 1 106 ? 73.224 15.146 -90.885 1.00 85.19 106 TRP A O 1
ATOM 819 N N . PHE A 1 107 ? 73.142 14.845 -93.103 1.00 81.69 107 PHE A N 1
ATOM 820 C CA . PHE A 1 107 ? 71.749 15.266 -93.246 1.00 81.69 107 PHE A CA 1
ATOM 821 C C . PHE A 1 107 ? 70.789 14.301 -92.539 1.00 81.69 107 PHE A C 1
ATOM 823 O O . PHE A 1 107 ? 69.878 14.755 -91.860 1.00 81.69 107 PHE A O 1
ATOM 830 N N . THR A 1 108 ? 71.024 12.988 -92.635 1.00 85.25 108 THR A N 1
ATOM 831 C CA . THR A 1 108 ? 70.232 11.971 -91.919 1.00 85.25 108 THR A CA 1
ATOM 832 C C . THR A 1 108 ? 70.432 12.080 -90.409 1.00 85.25 108 THR A C 1
ATOM 834 O O . THR A 1 108 ? 69.462 12.027 -89.660 1.00 85.25 108 THR A O 1
ATOM 837 N N . ASP A 1 109 ? 71.672 12.288 -89.959 1.00 85.00 109 ASP A N 1
ATOM 838 C CA . ASP A 1 109 ? 71.998 12.471 -88.545 1.00 85.00 109 ASP A CA 1
ATOM 839 C C . ASP A 1 109 ? 71.332 13.751 -88.005 1.00 85.00 109 ASP A C 1
ATOM 841 O O . ASP A 1 109 ? 70.700 13.716 -86.952 1.00 85.00 109 ASP A O 1
ATOM 845 N N . LEU A 1 110 ? 71.370 14.855 -88.758 1.00 83.44 110 LEU A N 1
ATOM 846 C CA . LEU A 1 110 ? 70.710 16.115 -88.409 1.00 83.44 110 LEU A CA 1
ATOM 847 C C . LEU A 1 110 ? 69.177 16.000 -88.429 1.00 83.44 110 LEU A C 1
ATOM 849 O O . LEU A 1 110 ? 68.519 16.487 -87.513 1.00 83.44 110 LEU A O 1
ATOM 853 N N . GLU A 1 111 ? 68.598 15.330 -89.426 1.00 82.75 111 GLU A N 1
ATOM 854 C CA . GLU A 1 111 ? 67.158 15.063 -89.493 1.00 82.75 111 GLU A CA 1
ATOM 855 C C . GLU A 1 111 ? 66.711 14.159 -88.334 1.00 82.75 111 GLU A C 1
ATOM 857 O O . GLU A 1 111 ? 65.664 14.399 -87.734 1.00 82.75 111 GLU A O 1
ATOM 862 N N . SER A 1 112 ? 67.513 13.154 -87.970 1.00 82.81 112 SER A N 1
ATOM 863 C CA . SER A 1 112 ? 67.247 12.271 -86.831 1.00 82.81 112 SER A CA 1
ATOM 864 C C . SER A 1 112 ? 67.364 13.000 -85.494 1.00 82.81 112 SER A C 1
ATOM 866 O O . SER A 1 112 ? 66.509 12.814 -84.634 1.00 82.81 112 SER A O 1
ATOM 868 N N . ALA A 1 113 ? 68.351 13.888 -85.340 1.00 81.88 113 ALA A N 1
ATOM 869 C CA . ALA A 1 113 ? 68.520 14.709 -84.148 1.00 81.88 113 ALA A CA 1
ATOM 870 C C . ALA A 1 113 ? 67.364 15.707 -83.994 1.00 81.88 113 ALA A C 1
ATOM 872 O O . ALA A 1 113 ? 66.803 15.834 -82.909 1.00 81.88 113 ALA A O 1
ATOM 873 N N . MET A 1 114 ? 66.943 16.348 -85.089 1.00 78.50 114 MET A N 1
ATOM 874 C CA . MET A 1 114 ? 65.798 17.261 -85.086 1.00 78.50 114 MET A CA 1
ATOM 875 C C . MET A 1 114 ? 64.485 16.522 -84.783 1.00 78.50 114 MET A C 1
ATOM 877 O O . MET A 1 114 ? 63.697 16.995 -83.966 1.00 78.50 114 MET A O 1
ATOM 881 N N . LYS A 1 115 ? 64.260 15.337 -85.375 1.00 79.94 115 LYS A N 1
ATOM 882 C CA . LYS A 1 115 ? 63.105 14.483 -85.047 1.00 79.94 115 LYS A CA 1
ATOM 883 C C . LYS A 1 115 ? 63.134 14.038 -83.588 1.00 79.94 115 LYS A C 1
ATOM 885 O O . LYS A 1 115 ? 62.122 14.187 -82.913 1.00 79.94 115 LYS A O 1
ATOM 890 N N . SER A 1 116 ? 64.287 13.591 -83.091 1.00 80.88 116 SER A N 1
ATOM 891 C CA . SER A 1 116 ? 64.483 13.182 -81.696 1.00 80.88 116 SER A CA 1
ATOM 892 C C . SER A 1 116 ? 64.162 14.313 -80.722 1.00 80.88 116 SER A C 1
ATOM 894 O O . SER A 1 116 ? 63.437 14.086 -79.762 1.00 80.88 116 SER A O 1
ATOM 896 N N . GLU A 1 117 ? 64.635 15.537 -80.974 1.00 79.62 117 GLU A N 1
ATOM 897 C CA . GLU A 1 117 ? 64.355 16.683 -80.099 1.00 79.62 117 GLU A CA 1
ATOM 898 C C . GLU A 1 117 ? 62.860 17.047 -80.095 1.00 79.62 117 GLU A C 1
ATOM 900 O O . GLU A 1 117 ? 62.286 17.396 -79.059 1.00 79.62 117 GLU A O 1
ATOM 905 N N . THR A 1 118 ? 62.193 16.966 -81.253 1.00 78.75 118 THR A N 1
ATOM 906 C CA . THR A 1 118 ? 60.743 17.193 -81.318 1.00 78.75 118 THR A CA 1
ATOM 907 C C . THR A 1 118 ? 59.955 16.074 -80.640 1.00 78.75 118 THR A C 1
ATOM 909 O O . THR A 1 118 ? 59.012 16.357 -79.906 1.00 78.75 118 THR A O 1
ATOM 912 N N . GLU A 1 119 ? 60.357 14.818 -80.825 1.00 84.75 119 GLU A N 1
ATOM 913 C CA . GLU A 1 119 ? 59.702 13.644 -80.253 1.00 84.75 119 GLU A CA 1
ATOM 914 C C . GLU A 1 119 ? 59.869 13.581 -78.732 1.00 84.75 119 GLU A C 1
ATOM 916 O O . GLU A 1 119 ? 58.902 13.290 -78.031 1.00 84.75 119 GLU A O 1
ATOM 921 N N . GLU A 1 120 ? 61.032 13.961 -78.201 1.00 87.44 120 GLU A N 1
ATOM 922 C CA . GLU A 1 120 ? 61.296 14.034 -76.761 1.00 87.44 120 GLU A CA 1
ATOM 923 C C . GLU A 1 120 ? 60.340 15.004 -76.048 1.00 87.44 120 GLU A C 1
ATOM 925 O O . GLU A 1 120 ? 59.802 14.685 -74.987 1.00 87.44 120 GLU A O 1
ATOM 930 N N . LYS A 1 121 ? 60.031 16.158 -76.659 1.00 86.62 121 LYS A N 1
ATOM 931 C CA . LYS A 1 121 ? 59.057 17.123 -76.112 1.00 86.62 121 LYS A CA 1
ATOM 932 C C . LYS A 1 121 ? 57.646 16.533 -76.047 1.00 86.62 121 LYS A C 1
ATOM 934 O O . LYS A 1 121 ? 56.947 16.721 -75.048 1.00 86.62 121 LYS A O 1
ATOM 939 N N . TYR A 1 122 ? 57.229 15.794 -77.077 1.00 87.88 122 TYR A N 1
ATOM 940 C CA . TYR A 1 122 ? 55.934 15.108 -77.079 1.00 87.88 122 TYR A CA 1
ATOM 941 C C . TYR A 1 122 ? 55.901 13.939 -76.089 1.00 87.88 122 TYR A C 1
ATOM 943 O O . TYR A 1 122 ? 54.916 13.792 -75.369 1.00 87.88 122 TYR A O 1
ATOM 951 N N . GLN A 1 123 ? 56.974 13.150 -75.986 1.00 89.94 123 GLN A N 1
ATOM 952 C CA . GLN A 1 123 ? 57.089 12.072 -75.001 1.00 89.94 123 GLN A CA 1
ATOM 953 C C . GLN A 1 123 ? 57.049 12.612 -73.568 1.00 89.94 123 GLN A C 1
ATOM 955 O O . GLN A 1 123 ? 56.334 12.062 -72.731 1.00 89.94 123 GLN A O 1
ATOM 960 N N . HIS A 1 124 ? 57.737 13.724 -73.292 1.00 90.69 124 HIS A N 1
ATOM 961 C CA . HIS A 1 124 ? 57.681 14.387 -71.992 1.00 90.69 124 HIS A CA 1
ATOM 962 C C . HIS A 1 124 ? 56.259 14.857 -71.666 1.00 90.69 124 HIS A C 1
ATOM 964 O O . HIS A 1 124 ? 55.745 14.551 -70.592 1.00 90.69 124 HIS A O 1
ATOM 970 N N . TYR A 1 125 ? 55.578 15.511 -72.614 1.00 91.25 125 TYR A N 1
ATOM 971 C CA . TYR A 1 125 ? 54.189 15.943 -72.437 1.00 91.25 125 TYR A CA 1
ATOM 972 C C . TYR A 1 125 ? 53.234 14.767 -72.169 1.00 91.25 125 TYR A C 1
ATOM 974 O O . TYR A 1 125 ? 52.412 14.833 -71.254 1.00 91.25 125 TYR A O 1
ATOM 982 N N . VAL A 1 126 ? 53.370 13.664 -72.914 1.00 94.00 126 VAL A N 1
ATOM 983 C CA . VAL A 1 126 ? 52.587 12.434 -72.701 1.00 94.00 126 VAL A CA 1
ATOM 984 C C . VAL A 1 126 ? 52.889 11.816 -71.335 1.00 94.00 126 VAL A C 1
ATOM 986 O O . VAL A 1 126 ? 51.961 11.399 -70.640 1.00 94.00 126 VAL A O 1
ATOM 989 N N . SER A 1 127 ? 54.154 11.791 -70.912 1.00 93.94 127 SER A N 1
ATOM 990 C CA . SER A 1 127 ? 54.551 11.283 -69.596 1.00 93.94 127 SER A CA 1
ATOM 991 C C . SER A 1 127 ? 53.936 12.112 -68.471 1.00 93.94 127 SER A C 1
ATOM 993 O O . SER A 1 127 ? 53.348 11.549 -67.549 1.00 93.94 127 SER A O 1
ATOM 995 N N . THR A 1 128 ? 54.002 13.445 -68.561 1.00 95.00 128 THR A N 1
ATOM 996 C CA . THR A 1 128 ? 53.378 14.337 -67.576 1.00 95.00 128 THR A CA 1
ATOM 997 C C . THR A 1 128 ? 51.866 14.150 -67.542 1.00 95.00 128 THR A C 1
ATOM 999 O O . THR A 1 128 ? 51.289 14.049 -66.463 1.00 95.00 128 THR A O 1
ATOM 1002 N N . LEU A 1 129 ? 51.202 14.063 -68.699 1.00 95.00 129 LEU A N 1
ATOM 1003 C CA . LEU A 1 129 ? 49.758 13.835 -68.745 1.00 95.00 129 LEU A CA 1
ATOM 1004 C C . LEU A 1 129 ? 49.383 12.484 -68.116 1.00 95.00 129 LEU A C 1
ATOM 1006 O O . LEU A 1 129 ? 48.426 12.410 -67.350 1.00 95.00 129 LEU A O 1
ATOM 1010 N N . THR A 1 130 ? 50.174 11.442 -68.375 1.00 95.94 130 THR A N 1
ATOM 1011 C CA . THR A 1 130 ? 49.977 10.104 -67.800 1.00 95.94 130 THR A CA 1
ATOM 1012 C C . THR A 1 130 ? 50.136 10.113 -66.278 1.00 95.94 130 THR A C 1
ATOM 1014 O O . THR A 1 130 ? 49.303 9.544 -65.578 1.00 95.94 130 THR A O 1
ATOM 1017 N N . GLU A 1 131 ? 51.146 10.804 -65.742 1.00 96.56 131 GLU A N 1
ATOM 1018 C CA . GLU A 1 131 ? 51.338 10.971 -64.293 1.00 96.56 131 GLU A CA 1
ATOM 1019 C C . GLU A 1 131 ? 50.153 11.705 -63.643 1.00 96.56 131 GLU A C 1
ATOM 1021 O O . GLU A 1 131 ? 49.673 11.321 -62.571 1.00 96.56 131 GLU A O 1
ATOM 1026 N N . ARG A 1 132 ? 49.627 12.745 -64.305 1.00 95.56 132 ARG A N 1
ATOM 1027 C CA . ARG A 1 132 ? 48.450 13.476 -63.813 1.00 95.56 132 ARG A CA 1
ATOM 1028 C C . ARG A 1 132 ? 47.205 12.601 -63.809 1.00 95.56 132 ARG A C 1
ATOM 1030 O O . ARG A 1 132 ? 46.489 12.614 -62.813 1.00 95.56 132 ARG A O 1
ATOM 1037 N N . ILE A 1 133 ? 46.992 11.803 -64.854 1.00 96.44 133 ILE A N 1
ATOM 1038 C CA . ILE A 1 133 ? 45.894 10.827 -64.905 1.00 96.44 133 ILE A CA 1
ATOM 1039 C C . ILE A 1 133 ? 46.031 9.811 -63.765 1.00 96.44 133 ILE A C 1
ATOM 1041 O O . ILE A 1 133 ? 45.081 9.617 -63.017 1.00 96.44 133 ILE A O 1
ATOM 1045 N N . GLN A 1 134 ? 47.221 9.242 -63.546 1.00 96.62 134 GLN A N 1
ATOM 1046 C CA . GLN A 1 134 ? 47.458 8.302 -62.441 1.00 96.62 134 GLN A CA 1
ATOM 1047 C C . GLN A 1 134 ? 47.202 8.929 -61.065 1.00 96.62 134 GLN A C 1
ATOM 1049 O O . GLN A 1 134 ? 46.664 8.275 -60.171 1.00 96.62 134 GLN A O 1
ATOM 1054 N N . THR A 1 135 ? 47.570 10.200 -60.895 1.00 96.44 135 THR A N 1
ATOM 1055 C CA . THR A 1 135 ? 47.298 10.951 -59.664 1.00 96.44 135 THR A CA 1
ATOM 1056 C C . THR A 1 135 ? 45.794 11.137 -59.465 1.00 96.44 135 THR A C 1
ATOM 1058 O O . THR A 1 135 ? 45.293 10.898 -58.368 1.00 96.44 135 THR A O 1
ATOM 1061 N N . CYS A 1 136 ? 45.062 11.513 -60.518 1.00 96.94 136 CYS A N 1
ATOM 1062 C CA . CYS A 1 136 ? 43.604 11.615 -60.480 1.00 96.94 136 CYS A CA 1
ATOM 1063 C C . CYS A 1 136 ? 42.949 10.268 -60.149 1.00 96.94 136 CYS A C 1
ATOM 1065 O O . CYS A 1 136 ? 42.090 10.231 -59.276 1.00 96.94 136 CYS A O 1
ATOM 1067 N N . ASP A 1 137 ? 43.395 9.168 -60.757 1.00 96.94 137 ASP A N 1
ATOM 1068 C CA . ASP A 1 137 ? 42.890 7.823 -60.460 1.00 96.94 137 ASP A CA 1
ATOM 1069 C C . ASP A 1 137 ? 43.165 7.412 -59.007 1.00 96.94 137 ASP A C 1
ATOM 1071 O O . ASP A 1 137 ? 42.333 6.770 -58.371 1.00 96.94 137 ASP A O 1
ATOM 1075 N N . CYS A 1 138 ? 44.328 7.777 -58.460 1.00 97.25 138 CYS A N 1
ATOM 1076 C CA . CYS A 1 138 ? 44.665 7.527 -57.059 1.00 97.25 138 CYS A CA 1
ATOM 1077 C C . CYS A 1 138 ? 43.726 8.288 -56.114 1.00 97.25 138 CYS A C 1
ATOM 1079 O O . CYS A 1 138 ? 43.178 7.699 -55.185 1.00 97.25 138 CYS A O 1
ATOM 1081 N N . ILE A 1 139 ? 43.491 9.574 -56.391 1.00 97.12 139 ILE A N 1
ATOM 1082 C CA . ILE A 1 139 ? 42.565 10.401 -55.611 1.00 97.12 139 ILE A CA 1
ATOM 1083 C C . ILE A 1 139 ? 41.142 9.850 -55.712 1.00 97.12 139 ILE A C 1
ATOM 1085 O O . ILE A 1 139 ? 40.470 9.753 -54.692 1.00 97.12 139 ILE A O 1
ATOM 1089 N N . LEU A 1 140 ? 40.689 9.461 -56.908 1.00 97.44 140 LEU A N 1
ATOM 1090 C CA . LEU A 1 140 ? 39.363 8.874 -57.099 1.00 97.44 140 LEU A CA 1
ATOM 1091 C C . LEU A 1 140 ? 39.194 7.603 -56.264 1.00 97.44 140 LEU A C 1
ATOM 1093 O O . LEU A 1 140 ? 38.246 7.529 -55.491 1.00 97.44 140 LEU A O 1
ATOM 1097 N N . ARG A 1 141 ? 40.161 6.676 -56.309 1.00 97.25 141 ARG A N 1
ATOM 1098 C CA . ARG A 1 141 ? 40.136 5.478 -55.450 1.00 97.25 141 ARG A CA 1
ATOM 1099 C C . ARG A 1 141 ? 40.097 5.832 -53.968 1.00 97.25 141 ARG A C 1
ATOM 1101 O O . ARG A 1 141 ? 39.335 5.237 -53.223 1.00 97.25 141 ARG A O 1
ATOM 1108 N N . GLN A 1 142 ? 40.875 6.824 -53.537 1.00 97.38 142 GLN A N 1
ATOM 1109 C CA . GLN A 1 142 ? 40.872 7.248 -52.139 1.00 97.38 142 GLN A CA 1
ATOM 1110 C C . GLN A 1 142 ? 39.522 7.850 -51.716 1.00 97.38 142 GLN A C 1
ATOM 1112 O O . GLN A 1 142 ? 39.094 7.659 -50.575 1.00 97.38 142 GLN A O 1
ATOM 1117 N N . VAL A 1 143 ? 38.847 8.581 -52.608 1.00 97.69 143 VAL A N 1
ATOM 1118 C CA . VAL A 1 143 ? 37.489 9.086 -52.364 1.00 97.69 143 VAL A CA 1
ATOM 1119 C C . VAL A 1 143 ? 36.501 7.927 -52.277 1.00 97.69 143 VAL A C 1
ATOM 1121 O O . VAL A 1 143 ? 35.707 7.914 -51.339 1.00 97.69 143 VAL A O 1
ATOM 1124 N N . ASP A 1 144 ? 36.584 6.951 -53.181 1.00 97.38 144 ASP A N 1
ATOM 1125 C CA . ASP A 1 144 ? 35.731 5.759 -53.167 1.00 97.38 144 ASP A CA 1
ATOM 1126 C C . ASP A 1 144 ? 35.912 4.959 -51.862 1.00 97.38 144 ASP A C 1
ATOM 1128 O O . ASP A 1 144 ? 34.935 4.713 -51.156 1.00 97.38 144 ASP A O 1
ATOM 1132 N N . ASP A 1 145 ? 37.155 4.679 -51.454 1.00 97.25 145 ASP A N 1
ATOM 1133 C CA . ASP A 1 145 ? 37.462 4.002 -50.184 1.00 97.25 145 ASP A CA 1
ATOM 1134 C C . ASP A 1 145 ? 36.906 4.785 -48.981 1.00 97.25 145 ASP A C 1
ATOM 1136 O O . ASP A 1 145 ? 36.349 4.223 -48.035 1.00 97.25 145 ASP A O 1
ATOM 1140 N N . THR A 1 146 ? 37.032 6.116 -49.009 1.00 97.31 146 THR A N 1
ATOM 1141 C CA . THR A 1 146 ? 36.512 6.985 -47.944 1.00 97.31 146 THR A CA 1
ATOM 1142 C C . THR A 1 146 ? 34.987 6.944 -47.885 1.00 97.31 146 THR A C 1
ATOM 1144 O O . THR A 1 146 ? 34.421 6.904 -46.791 1.00 97.31 146 THR A O 1
ATOM 1147 N N . LEU A 1 147 ? 34.310 6.932 -49.035 1.00 97.50 147 LEU A N 1
ATOM 1148 C CA . LEU A 1 147 ? 32.857 6.790 -49.109 1.00 97.50 147 LEU A CA 1
ATOM 1149 C C . LEU A 1 147 ? 32.401 5.440 -48.551 1.00 97.50 147 LEU A C 1
ATOM 1151 O O . LEU A 1 147 ? 31.439 5.404 -47.783 1.00 97.50 147 LEU A O 1
ATOM 1155 N N . ASP A 1 148 ? 33.119 4.358 -48.846 1.00 97.44 148 ASP A N 1
ATOM 1156 C CA . ASP A 1 148 ? 32.836 3.038 -48.282 1.00 97.44 148 ASP A CA 1
ATOM 1157 C C . ASP A 1 148 ? 32.999 3.020 -46.755 1.00 97.44 148 ASP A C 1
ATOM 1159 O O . ASP A 1 148 ? 32.123 2.512 -46.047 1.00 97.44 148 ASP A O 1
ATOM 1163 N N . TYR A 1 149 ? 34.039 3.663 -46.212 1.00 97.44 149 TYR A N 1
ATOM 1164 C CA . TYR A 1 149 ? 34.178 3.826 -44.760 1.00 97.44 149 TYR A CA 1
ATOM 1165 C C . TYR A 1 149 ? 33.040 4.646 -44.142 1.00 97.44 149 TYR A C 1
ATOM 1167 O O . TYR A 1 149 ? 32.572 4.311 -43.051 1.00 97.44 149 TYR A O 1
ATOM 1175 N N . PHE A 1 150 ? 32.567 5.700 -44.814 1.00 97.44 150 PHE A N 1
ATOM 1176 C CA . PHE A 1 150 ? 31.410 6.470 -44.349 1.00 97.44 150 PHE A CA 1
ATOM 1177 C C . PHE A 1 150 ? 30.123 5.641 -44.365 1.00 97.44 150 PHE A C 1
ATOM 1179 O O . PHE A 1 150 ? 29.350 5.719 -43.408 1.00 97.44 150 PHE A O 1
ATOM 1186 N N . ASN A 1 151 ? 29.912 4.824 -45.399 1.00 96.88 151 ASN A N 1
ATOM 1187 C CA . ASN A 1 151 ? 28.766 3.920 -45.484 1.00 96.88 151 ASN A CA 1
ATOM 1188 C C . ASN A 1 151 ? 28.781 2.892 -44.344 1.00 96.88 151 ASN A C 1
ATOM 1190 O O . ASN A 1 151 ? 27.765 2.701 -43.670 1.00 96.88 151 ASN A O 1
ATOM 1194 N N . GLU A 1 152 ? 29.937 2.283 -44.069 1.00 97.50 152 GLU A N 1
ATOM 1195 C CA . GLU A 1 152 ? 30.086 1.343 -42.954 1.00 97.50 152 GLU A CA 1
ATOM 1196 C C . GLU A 1 152 ? 29.870 2.039 -41.604 1.00 97.50 152 GLU A C 1
ATOM 1198 O O . GLU A 1 152 ? 29.119 1.553 -40.758 1.00 97.50 152 GLU A O 1
ATOM 1203 N N . LEU A 1 153 ? 30.453 3.226 -41.408 1.00 97.56 153 LEU A N 1
ATOM 1204 C CA . LEU A 1 153 ? 30.261 4.006 -40.187 1.00 97.56 153 LEU A CA 1
ATOM 1205 C C . LEU A 1 153 ? 28.786 4.364 -39.972 1.00 97.56 153 LEU A C 1
ATOM 1207 O O . LEU A 1 153 ? 28.287 4.271 -38.849 1.00 97.56 153 LEU A O 1
ATOM 1211 N N . GLN A 1 154 ? 28.073 4.743 -41.033 1.00 97.44 154 GLN A N 1
ATOM 1212 C CA . GLN A 1 154 ? 26.644 5.031 -40.973 1.00 97.44 154 GLN A CA 1
ATOM 1213 C C . GLN A 1 154 ? 25.842 3.789 -40.565 1.00 97.44 154 GLN A C 1
ATOM 1215 O O . GLN A 1 154 ? 24.950 3.889 -39.715 1.00 97.44 154 GLN A O 1
ATOM 1220 N N . LEU A 1 155 ? 26.176 2.620 -41.116 1.00 97.69 155 LEU A N 1
ATOM 1221 C CA . LEU A 1 155 ? 25.520 1.356 -40.786 1.00 97.69 155 LEU A CA 1
ATOM 1222 C C . LEU A 1 155 ? 25.768 0.961 -39.323 1.00 97.69 155 LEU A C 1
ATOM 1224 O O . LEU A 1 155 ? 24.821 0.637 -38.599 1.00 97.69 155 LEU A O 1
ATOM 1228 N N . GLN A 1 156 ? 27.011 1.072 -38.849 1.00 97.50 156 GLN A N 1
ATOM 1229 C CA . GLN A 1 156 ? 27.362 0.831 -37.447 1.00 97.50 156 GLN A CA 1
ATOM 1230 C C . GLN A 1 156 ? 26.656 1.813 -36.510 1.00 97.50 156 GLN A C 1
ATOM 1232 O O . G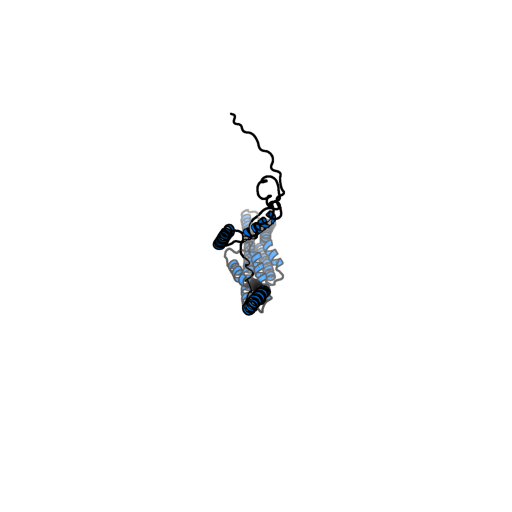LN A 1 156 ? 26.087 1.405 -35.495 1.00 97.50 156 GLN A O 1
ATOM 1237 N N . HIS A 1 157 ? 26.620 3.099 -36.863 1.00 97.75 157 HIS A N 1
ATOM 1238 C CA . HIS A 1 157 ? 25.915 4.112 -36.085 1.00 97.75 157 HIS A CA 1
ATOM 1239 C C . HIS A 1 157 ? 24.418 3.796 -35.985 1.00 97.75 157 HIS A C 1
ATOM 1241 O O . HIS A 1 157 ? 23.846 3.851 -34.896 1.00 97.75 157 HIS A O 1
ATOM 1247 N N . GLN A 1 158 ? 23.778 3.392 -37.085 1.00 97.69 158 GLN A N 1
ATOM 1248 C CA . GLN A 1 158 ? 22.372 2.992 -37.076 1.00 97.69 158 GLN A CA 1
ATOM 1249 C C . GLN A 1 158 ? 22.136 1.738 -36.223 1.00 97.69 158 GLN A C 1
ATOM 1251 O O . GLN A 1 158 ? 21.151 1.675 -35.478 1.00 97.69 158 GLN A O 1
ATOM 1256 N N . ALA A 1 159 ? 23.040 0.758 -36.278 1.00 97.81 159 ALA A N 1
ATOM 1257 C CA . ALA A 1 159 ? 22.965 -0.440 -35.449 1.00 97.81 159 ALA A CA 1
ATOM 1258 C C . ALA A 1 159 ? 23.083 -0.104 -33.954 1.00 97.81 159 ALA A C 1
ATOM 1260 O O . ALA A 1 159 ? 22.284 -0.592 -33.152 1.00 97.81 159 ALA A O 1
ATOM 1261 N N . VAL A 1 160 ? 24.032 0.758 -33.576 1.00 98.31 160 VAL A N 1
ATOM 1262 C CA . VAL A 1 160 ? 24.196 1.232 -32.194 1.00 98.31 160 VAL A CA 1
ATOM 1263 C C . VAL A 1 160 ? 22.976 2.033 -31.753 1.00 98.31 160 VAL A C 1
ATOM 1265 O O . VAL A 1 160 ? 22.416 1.732 -30.705 1.00 98.31 160 VAL A O 1
ATOM 1268 N N . ALA A 1 161 ? 22.499 2.983 -32.558 1.00 97.94 161 ALA A N 1
ATOM 1269 C CA . ALA A 1 161 ? 21.315 3.778 -32.238 1.00 97.94 161 ALA A CA 1
ATOM 1270 C C . ALA A 1 161 ? 20.078 2.895 -32.015 1.00 97.94 161 ALA A C 1
ATOM 1272 O O . ALA A 1 161 ? 19.339 3.086 -31.048 1.00 97.94 161 ALA A O 1
ATOM 1273 N N . THR A 1 162 ? 19.885 1.880 -32.862 1.00 97.56 162 THR A N 1
ATOM 1274 C CA . THR A 1 162 ? 18.778 0.925 -32.726 1.00 97.56 162 THR A CA 1
ATOM 1275 C C . THR A 1 162 ? 18.919 0.102 -31.448 1.00 97.56 162 THR A C 1
ATOM 1277 O O . THR A 1 162 ? 17.970 0.025 -30.671 1.00 97.56 162 THR A O 1
ATOM 1280 N N . LYS A 1 163 ? 20.106 -0.460 -31.175 1.00 97.69 163 LYS A N 1
ATOM 1281 C CA . LYS A 1 163 ? 20.366 -1.235 -29.950 1.00 97.69 163 LYS A CA 1
ATOM 1282 C C . LYS A 1 163 ? 20.170 -0.389 -28.691 1.00 97.69 163 LYS A C 1
ATOM 1284 O O . LYS A 1 163 ? 19.464 -0.815 -27.780 1.00 97.69 163 LYS A O 1
ATOM 1289 N N . THR A 1 164 ? 20.719 0.823 -28.660 1.00 97.69 164 THR A N 1
ATOM 1290 C CA . THR A 1 164 ? 20.562 1.762 -27.542 1.00 97.69 164 THR A CA 1
ATOM 1291 C C . THR A 1 164 ? 19.099 2.117 -27.325 1.00 97.69 164 THR A C 1
ATOM 1293 O O . THR A 1 164 ? 18.642 2.090 -26.187 1.00 97.69 164 THR A O 1
ATOM 1296 N N . LYS A 1 165 ? 18.333 2.365 -28.395 1.00 97.69 165 LYS A N 1
ATOM 1297 C CA . LYS A 1 165 ? 16.893 2.611 -28.286 1.00 97.69 165 LYS A CA 1
ATOM 1298 C C . LYS A 1 165 ? 16.155 1.406 -27.704 1.00 97.69 165 LYS A C 1
ATOM 1300 O O . LYS A 1 165 ? 15.391 1.573 -26.767 1.00 97.69 165 LYS A O 1
ATOM 1305 N N . THR A 1 166 ? 16.424 0.193 -28.192 1.00 97.81 166 THR A N 1
ATOM 1306 C CA . THR A 1 166 ? 15.778 -1.016 -27.651 1.00 97.81 166 THR A CA 1
ATOM 1307 C C . THR A 1 166 ? 16.117 -1.258 -26.182 1.00 97.81 166 THR A C 1
ATOM 1309 O O . THR A 1 166 ? 15.250 -1.671 -25.416 1.00 97.81 166 THR A O 1
ATOM 1312 N N . LEU A 1 167 ? 17.359 -0.972 -25.777 1.00 97.50 167 LEU A N 1
ATOM 1313 C CA . LEU A 1 167 ? 17.781 -1.063 -24.384 1.00 97.50 167 LEU A CA 1
ATOM 1314 C C . LEU A 1 167 ? 17.070 -0.011 -23.533 1.00 97.50 167 LEU A C 1
ATOM 1316 O O . LEU A 1 167 ? 16.555 -0.343 -22.472 1.00 97.50 167 LEU A O 1
ATOM 1320 N N . HIS A 1 168 ? 17.012 1.231 -24.011 1.00 97.94 168 HIS A N 1
ATOM 1321 C CA . HIS A 1 168 ? 16.317 2.315 -23.329 1.00 97.94 168 HIS A CA 1
ATOM 1322 C C . HIS A 1 168 ? 14.827 1.998 -23.154 1.00 97.94 168 HIS A C 1
ATOM 1324 O O . HIS A 1 168 ? 14.338 2.021 -22.031 1.00 97.94 168 HIS A O 1
ATOM 1330 N N . ASP A 1 169 ? 14.148 1.554 -24.216 1.00 98.06 169 ASP A N 1
ATOM 1331 C CA . ASP A 1 169 ? 12.742 1.140 -24.170 1.00 98.06 169 ASP A CA 1
ATOM 1332 C C . ASP A 1 169 ? 12.518 -0.018 -23.172 1.00 98.06 169 ASP A C 1
ATOM 1334 O O . ASP A 1 169 ? 11.493 -0.074 -22.489 1.00 98.06 169 ASP A O 1
ATOM 1338 N N . ALA A 1 170 ? 13.462 -0.962 -23.074 1.00 97.88 170 ALA A N 1
ATOM 1339 C CA . ALA A 1 170 ? 13.400 -2.054 -22.103 1.00 97.88 170 ALA A CA 1
ATOM 1340 C C . ALA A 1 170 ? 13.610 -1.561 -20.661 1.00 97.88 170 ALA A C 1
ATOM 1342 O O . ALA A 1 170 ? 12.882 -1.980 -19.759 1.00 97.88 170 ALA A O 1
ATOM 1343 N N . CYS A 1 171 ? 14.566 -0.654 -20.444 1.00 97.75 171 CYS A N 1
ATOM 1344 C CA . CYS A 1 171 ? 14.793 -0.013 -19.152 1.00 97.75 171 CYS A CA 1
ATOM 1345 C C . CYS A 1 171 ? 13.568 0.791 -18.705 1.00 97.75 171 CYS A C 1
ATOM 1347 O O . CYS A 1 171 ? 13.136 0.637 -17.565 1.00 97.75 171 CYS A O 1
ATOM 1349 N N . ASP A 1 172 ? 12.964 1.574 -19.595 1.00 97.62 172 ASP A N 1
ATOM 1350 C CA . ASP A 1 172 ? 11.769 2.361 -19.293 1.00 97.62 172 ASP A CA 1
ATOM 1351 C C . ASP A 1 172 ? 10.597 1.460 -18.903 1.00 97.62 172 ASP A C 1
ATOM 1353 O O . ASP A 1 172 ? 9.952 1.679 -17.877 1.00 97.62 172 ASP A O 1
ATOM 1357 N N . ARG A 1 173 ? 10.360 0.379 -19.660 1.00 97.81 173 ARG A N 1
ATOM 1358 C CA . ARG A 1 173 ? 9.342 -0.625 -19.307 1.00 97.81 173 ARG A CA 1
ATOM 1359 C C . ARG A 1 173 ? 9.587 -1.225 -17.926 1.00 97.81 173 ARG A C 1
ATOM 1361 O O . ARG A 1 173 ? 8.642 -1.335 -17.148 1.00 97.81 173 ARG A O 1
ATOM 1368 N N . LEU A 1 174 ? 10.834 -1.574 -17.613 1.00 98.31 174 LEU A N 1
ATOM 1369 C CA . LEU A 1 174 ? 11.201 -2.134 -16.313 1.00 98.31 174 LEU A CA 1
ATOM 1370 C C . LEU A 1 174 ? 10.973 -1.129 -15.176 1.00 98.31 174 LEU A C 1
ATOM 1372 O O . LEU A 1 174 ? 10.505 -1.506 -14.102 1.00 98.31 174 LEU A O 1
ATOM 1376 N N . VAL A 1 175 ? 11.269 0.153 -15.400 1.00 98.31 175 VAL A N 1
ATOM 1377 C CA . VAL A 1 175 ? 11.007 1.221 -14.426 1.00 98.31 175 VAL A CA 1
ATOM 1378 C C . VAL A 1 175 ? 9.507 1.362 -14.171 1.00 98.31 175 VAL A C 1
ATOM 1380 O O . VAL A 1 175 ? 9.095 1.413 -13.010 1.00 98.31 175 VAL A O 1
ATOM 1383 N N . VAL A 1 176 ? 8.681 1.353 -15.222 1.00 98.00 176 VAL A N 1
ATOM 1384 C CA . VAL A 1 176 ? 7.216 1.392 -15.082 1.00 98.00 176 VAL A CA 1
ATOM 1385 C C . VAL A 1 176 ? 6.695 0.167 -14.326 1.00 98.00 176 VAL A C 1
ATOM 1387 O O . VAL A 1 176 ? 5.862 0.300 -13.430 1.00 98.00 176 VAL A O 1
ATOM 1390 N N . GLU A 1 177 ? 7.190 -1.029 -14.645 1.00 97.94 177 GLU A N 1
ATOM 1391 C CA . GLU A 1 177 ? 6.772 -2.258 -13.968 1.00 97.94 177 GLU A CA 1
ATOM 1392 C C . GLU A 1 177 ? 7.165 -2.259 -12.488 1.00 97.94 177 GLU A C 1
ATOM 1394 O O . GLU A 1 177 ? 6.341 -2.582 -11.630 1.00 97.94 177 GLU A O 1
ATOM 1399 N N . LYS A 1 178 ? 8.387 -1.819 -12.169 1.00 98.00 178 LYS A N 1
ATOM 1400 C CA . LYS A 1 178 ? 8.840 -1.641 -10.787 1.00 98.00 178 LYS A CA 1
ATOM 1401 C C . LYS A 1 178 ? 7.925 -0.682 -10.029 1.00 98.00 178 LYS A C 1
ATOM 1403 O O . LYS A 1 178 ? 7.521 -1.001 -8.914 1.00 98.00 178 LYS A O 1
ATOM 1408 N N . GLN A 1 179 ? 7.594 0.466 -10.618 1.00 98.00 179 GLN A N 1
ATOM 1409 C CA . GLN A 1 179 ? 6.722 1.453 -9.984 1.00 98.00 179 GLN A CA 1
ATOM 1410 C C . GLN A 1 179 ? 5.330 0.867 -9.706 1.00 98.00 179 GLN A C 1
ATOM 1412 O O . GLN A 1 179 ? 4.835 0.953 -8.584 1.00 98.00 179 GLN A O 1
ATOM 1417 N N . ARG A 1 180 ? 4.751 0.159 -10.682 1.00 98.19 180 ARG A N 1
ATOM 1418 C CA . ARG A 1 180 ? 3.477 -0.551 -10.516 1.00 98.19 180 ARG A CA 1
ATOM 1419 C C . ARG A 1 180 ? 3.535 -1.605 -9.406 1.00 98.19 180 ARG A C 1
ATOM 1421 O O . ARG A 1 180 ? 2.567 -1.773 -8.666 1.00 98.19 180 ARG A O 1
ATOM 1428 N N . LEU A 1 181 ? 4.642 -2.340 -9.295 1.00 98.06 181 LEU A N 1
ATOM 1429 C CA . LEU A 1 181 ? 4.808 -3.365 -8.266 1.00 98.06 181 LEU A CA 1
ATOM 1430 C C . LEU A 1 181 ? 4.941 -2.751 -6.866 1.00 98.06 181 LEU A C 1
ATOM 1432 O O . LEU A 1 181 ? 4.391 -3.304 -5.917 1.00 98.06 181 LEU A O 1
ATOM 1436 N N . ILE A 1 182 ? 5.615 -1.603 -6.745 1.00 97.88 182 ILE A N 1
ATOM 1437 C CA . ILE A 1 182 ? 5.692 -0.832 -5.496 1.00 97.88 182 ILE A CA 1
ATOM 1438 C C . ILE A 1 182 ? 4.294 -0.371 -5.079 1.00 97.88 182 ILE A C 1
ATOM 1440 O O . ILE A 1 182 ? 3.871 -0.657 -3.965 1.00 97.88 182 ILE A O 1
ATOM 1444 N N . GLU A 1 183 ? 3.537 0.243 -5.989 1.00 97.94 183 GLU A N 1
ATOM 1445 C CA . GLU A 1 183 ? 2.162 0.683 -5.715 1.00 97.94 183 GLU A CA 1
ATOM 1446 C C . GLU A 1 183 ? 1.260 -0.480 -5.290 1.00 97.94 183 GLU A C 1
ATOM 1448 O O . GLU A 1 183 ? 0.457 -0.358 -4.364 1.00 97.94 183 GLU A O 1
ATOM 1453 N N . PHE A 1 184 ? 1.415 -1.640 -5.930 1.00 97.88 184 PHE A N 1
ATOM 1454 C CA . PHE A 1 184 ? 0.699 -2.850 -5.544 1.00 97.88 184 PHE A CA 1
ATOM 1455 C C . PHE A 1 184 ? 1.107 -3.349 -4.151 1.00 97.88 184 PHE A C 1
ATOM 1457 O O . PHE A 1 184 ? 0.242 -3.722 -3.356 1.00 97.88 184 PHE A O 1
ATOM 1464 N N . ALA A 1 185 ? 2.403 -3.340 -3.834 1.00 97.62 185 ALA A N 1
ATOM 1465 C CA . ALA A 1 185 ? 2.909 -3.732 -2.523 1.00 97.62 185 ALA A CA 1
ATOM 1466 C C . ALA A 1 185 ? 2.414 -2.785 -1.417 1.00 97.62 185 ALA A C 1
ATOM 1468 O O . ALA A 1 185 ? 1.980 -3.260 -0.368 1.00 97.62 185 ALA A O 1
ATOM 1469 N N . ASP A 1 186 ? 2.390 -1.475 -1.661 1.00 97.12 186 ASP A N 1
ATOM 1470 C CA . ASP A 1 186 ? 1.863 -0.476 -0.725 1.00 97.12 186 ASP A CA 1
ATOM 1471 C C . ASP A 1 186 ? 0.345 -0.621 -0.540 1.00 97.12 186 ASP A C 1
ATOM 1473 O O . ASP A 1 186 ? -0.174 -0.580 0.583 1.00 97.12 186 ASP A O 1
ATOM 1477 N N . ALA A 1 187 ? -0.386 -0.887 -1.625 1.00 95.75 187 ALA A N 1
ATOM 1478 C CA . ALA A 1 187 ? -1.808 -1.205 -1.562 1.00 95.75 187 ALA A CA 1
ATOM 1479 C C . ALA A 1 187 ? -2.073 -2.497 -0.771 1.00 95.75 187 ALA A C 1
ATOM 1481 O O . ALA A 1 187 ? -3.055 -2.576 -0.038 1.00 95.75 187 ALA A O 1
ATOM 1482 N N . LEU A 1 188 ? -1.210 -3.511 -0.874 1.00 94.44 188 LEU A N 1
ATOM 1483 C CA . LEU A 1 188 ? -1.332 -4.728 -0.074 1.00 94.44 188 LEU A CA 1
ATOM 1484 C C . LEU A 1 188 ? -0.996 -4.464 1.398 1.00 94.44 188 LEU A C 1
ATOM 1486 O O . LEU A 1 188 ? -1.753 -4.865 2.280 1.00 94.44 188 LEU A O 1
ATOM 1490 N N . ARG A 1 189 ? 0.097 -3.745 1.670 1.00 94.19 189 ARG A N 1
ATOM 1491 C CA . ARG A 1 189 ? 0.555 -3.423 3.026 1.00 94.19 189 ARG A CA 1
ATOM 1492 C C . ARG A 1 189 ? -0.456 -2.564 3.777 1.00 94.19 189 ARG A C 1
ATOM 1494 O O . ARG A 1 189 ? -0.715 -2.828 4.942 1.00 94.19 189 ARG A O 1
ATOM 1501 N N . SER A 1 190 ? -1.087 -1.593 3.117 1.00 92.81 190 SER A N 1
ATOM 1502 C CA . SER A 1 190 ? -2.149 -0.778 3.728 1.00 92.81 190 SER A CA 1
ATOM 1503 C C . SER A 1 190 ? -3.373 -1.605 4.141 1.00 92.81 190 SER A C 1
ATOM 1505 O O . SER A 1 190 ? -3.949 -1.349 5.197 1.00 92.81 190 SER A O 1
ATOM 1507 N N . LYS A 1 191 ? -3.736 -2.632 3.362 1.00 91.44 191 LYS A N 1
ATOM 1508 C CA . LYS A 1 191 ? -4.808 -3.581 3.709 1.00 91.44 191 LYS A CA 1
ATOM 1509 C C . LYS A 1 191 ? -4.396 -4.525 4.838 1.00 91.44 191 LYS A C 1
ATOM 1511 O O . LYS A 1 191 ? -5.195 -4.790 5.732 1.00 91.44 191 LYS A O 1
ATOM 1516 N N . LEU A 1 192 ? -3.156 -5.014 4.808 1.00 91.44 192 LEU A N 1
ATOM 1517 C CA . LEU A 1 192 ? -2.629 -5.941 5.811 1.00 91.44 192 LEU A CA 1
ATOM 1518 C C . LEU A 1 192 ? -2.387 -5.263 7.166 1.00 91.44 192 LEU A C 1
ATOM 1520 O O . LEU A 1 192 ? -2.556 -5.898 8.200 1.00 91.44 192 LEU A O 1
ATOM 1524 N N . ASN A 1 193 ? -2.104 -3.958 7.167 1.00 92.38 193 ASN A N 1
ATOM 1525 C CA . ASN A 1 193 ? -1.862 -3.168 8.372 1.00 92.38 193 ASN A CA 1
ATOM 1526 C C . ASN A 1 193 ? -2.980 -3.321 9.420 1.00 92.38 193 ASN A C 1
ATOM 1528 O O . ASN A 1 193 ? -2.697 -3.391 10.606 1.00 92.38 193 ASN A O 1
ATOM 1532 N N . TYR A 1 194 ? -4.250 -3.436 9.009 1.00 92.00 194 TYR A N 1
ATOM 1533 C CA . TYR A 1 194 ? -5.358 -3.668 9.948 1.00 92.00 194 TYR A CA 1
ATOM 1534 C C . TYR A 1 194 ? -5.257 -5.009 10.684 1.00 92.00 194 TYR A C 1
ATOM 1536 O O . TYR A 1 194 ? -5.702 -5.110 11.821 1.00 92.00 194 TYR A O 1
ATOM 1544 N N . PHE A 1 195 ? -4.680 -6.029 10.050 1.00 90.81 195 PHE A N 1
ATOM 1545 C CA . PHE A 1 195 ? -4.464 -7.346 10.644 1.00 90.81 195 PHE A CA 1
ATOM 1546 C C . PHE A 1 195 ? -3.214 -7.367 11.527 1.00 90.81 195 PHE A C 1
ATOM 1548 O O . PHE A 1 195 ? -3.258 -7.951 12.610 1.00 90.81 195 PHE A O 1
ATOM 1555 N N . ASP A 1 196 ? -2.141 -6.692 11.108 1.00 90.19 196 ASP A N 1
ATOM 1556 C CA . ASP A 1 196 ? -0.899 -6.562 11.885 1.00 90.19 196 ASP A CA 1
ATOM 1557 C C . ASP A 1 196 ? -1.133 -5.794 13.199 1.00 90.19 196 ASP A C 1
ATOM 1559 O O . ASP A 1 196 ? -0.584 -6.127 14.250 1.00 90.19 196 ASP A O 1
ATOM 1563 N N . GLU A 1 197 ? -2.038 -4.812 13.176 1.00 90.56 197 GLU A N 1
ATOM 1564 C CA . GLU A 1 197 ? -2.446 -4.043 14.357 1.00 90.56 197 GLU A CA 1
ATOM 1565 C C . GLU A 1 197 ? -3.089 -4.895 15.452 1.00 90.56 197 GLU A C 1
ATOM 1567 O O . GLU A 1 197 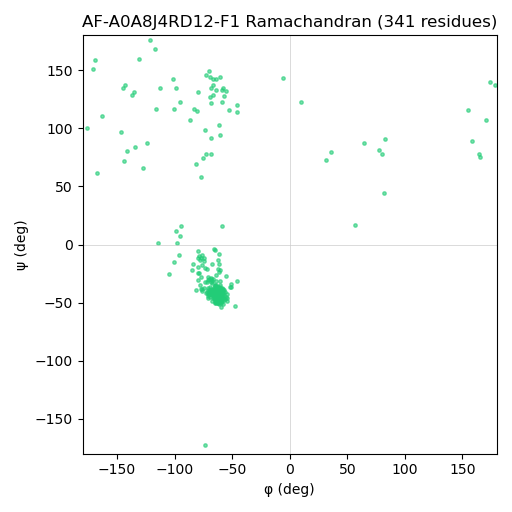? -3.145 -4.458 16.600 1.00 90.56 197 GLU A O 1
ATOM 1572 N N . LEU A 1 198 ? -3.540 -6.119 15.155 1.00 92.38 198 LEU A N 1
ATOM 1573 C CA . LEU A 1 198 ? -4.068 -7.020 16.175 1.00 92.38 198 LEU A CA 1
ATOM 1574 C C . LEU A 1 198 ? -3.057 -7.243 17.304 1.00 92.38 198 LEU A C 1
ATOM 1576 O O . LEU A 1 198 ? -3.433 -7.189 18.473 1.00 92.38 198 LEU A O 1
ATOM 1580 N N . GLU A 1 199 ? -1.792 -7.492 16.968 1.00 90.75 199 GLU A N 1
ATOM 1581 C CA . GLU A 1 199 ? -0.751 -7.777 17.958 1.00 90.75 199 GLU A CA 1
ATOM 1582 C C . GLU A 1 199 ? -0.390 -6.522 18.765 1.00 90.75 199 GLU A C 1
ATOM 1584 O O . GLU A 1 199 ? -0.254 -6.573 19.992 1.00 90.75 199 GLU A O 1
ATOM 1589 N N . ASN A 1 200 ? -0.345 -5.367 18.098 1.00 90.75 200 ASN A N 1
ATOM 1590 C CA . ASN A 1 200 ? -0.151 -4.073 18.744 1.00 90.75 200 ASN A CA 1
ATOM 1591 C C . ASN A 1 200 ? -1.293 -3.763 19.731 1.00 90.75 200 ASN A C 1
ATOM 1593 O O . ASN A 1 200 ? -1.060 -3.487 20.907 1.00 90.75 200 ASN A O 1
ATOM 1597 N N . ILE A 1 201 ? -2.546 -3.882 19.295 1.00 92.12 201 ILE A N 1
ATOM 1598 C CA . ILE A 1 201 ? -3.718 -3.633 20.140 1.00 92.12 201 ILE A CA 1
ATOM 1599 C C . ILE A 1 201 ? -3.788 -4.645 21.292 1.00 92.12 201 ILE A C 1
ATOM 1601 O O . ILE A 1 201 ? -4.060 -4.269 22.435 1.00 92.12 201 ILE A O 1
ATOM 1605 N N . ALA A 1 202 ? -3.507 -5.920 21.016 1.00 92.31 202 ALA A N 1
ATOM 1606 C CA . ALA A 1 202 ? -3.470 -6.965 22.028 1.00 92.31 202 ALA A CA 1
ATOM 1607 C C . ALA A 1 202 ? -2.424 -6.662 23.107 1.00 92.31 202 ALA A C 1
ATOM 1609 O O . ALA A 1 202 ? -2.770 -6.629 24.287 1.00 92.31 202 ALA A O 1
ATOM 1610 N N . SER A 1 203 ? -1.171 -6.403 22.727 1.00 91.44 203 SER A N 1
ATOM 1611 C CA . SER A 1 203 ? -0.086 -6.140 23.683 1.00 91.44 203 SER A CA 1
ATOM 1612 C C . SER A 1 203 ? -0.391 -4.949 24.601 1.00 91.44 203 SER A C 1
ATOM 1614 O O . SER A 1 203 ? -0.163 -5.033 25.809 1.00 91.44 203 SER A O 1
ATOM 1616 N N . ASN A 1 204 ? -1.016 -3.894 24.072 1.00 90.75 204 ASN A N 1
ATOM 1617 C CA . ASN A 1 204 ? -1.456 -2.751 24.866 1.00 90.75 204 ASN A CA 1
ATOM 1618 C C . ASN A 1 204 ? -2.592 -3.113 25.839 1.00 90.75 204 ASN A C 1
ATOM 1620 O O . ASN A 1 204 ? -2.488 -2.818 27.026 1.00 90.75 204 ASN A O 1
ATOM 1624 N N . PHE A 1 205 ? -3.654 -3.800 25.401 1.00 89.38 205 PHE A N 1
ATOM 1625 C CA . PHE A 1 205 ? -4.766 -4.166 26.297 1.00 89.38 205 PHE A CA 1
ATOM 1626 C C . PHE A 1 205 ? -4.442 -5.302 27.283 1.00 89.38 205 PHE A C 1
ATOM 1628 O O . PHE A 1 205 ? -5.135 -5.458 28.298 1.00 89.38 205 PHE A O 1
ATOM 1635 N N . TYR A 1 206 ? -3.419 -6.113 27.014 1.00 89.69 206 TYR A N 1
ATOM 1636 C CA . TYR A 1 206 ? -2.887 -7.082 27.975 1.00 89.69 206 TYR A CA 1
ATOM 1637 C C . TYR A 1 206 ? -1.882 -6.462 28.953 1.00 89.69 206 TYR A C 1
ATOM 1639 O O . TYR A 1 206 ? -1.651 -7.050 30.011 1.00 89.69 206 TYR A O 1
ATOM 1647 N N . SER A 1 207 ? -1.334 -5.279 28.655 1.00 88.12 207 SER A N 1
ATOM 1648 C CA . SER A 1 207 ? -0.397 -4.596 29.544 1.00 88.12 207 SER A CA 1
ATOM 1649 C C . SER A 1 207 ? -1.058 -4.191 30.874 1.00 88.12 207 SER A C 1
ATOM 1651 O O . SER A 1 207 ? -2.117 -3.557 30.863 1.00 88.12 207 SER A O 1
ATOM 1653 N N . PRO A 1 208 ? -0.422 -4.459 32.032 1.00 79.69 208 PRO A N 1
ATOM 1654 C CA . PRO A 1 208 ? -0.909 -4.012 33.341 1.00 79.69 208 PRO A CA 1
ATOM 1655 C C . PRO A 1 208 ? -0.965 -2.486 33.502 1.00 79.69 208 PRO A C 1
ATOM 1657 O O . PRO A 1 208 ? -1.671 -1.989 34.375 1.00 79.69 208 PRO A O 1
ATOM 1660 N N . SER A 1 209 ? -0.208 -1.739 32.691 1.00 80.44 209 SER A N 1
ATOM 1661 C CA . SER A 1 209 ? -0.176 -0.270 32.722 1.00 80.44 209 SER A CA 1
ATOM 1662 C C . SER A 1 209 ? -1.354 0.382 31.995 1.00 80.44 209 SER A C 1
ATOM 1664 O O . SER A 1 209 ? -1.561 1.592 32.115 1.00 80.44 209 SER A O 1
ATOM 1666 N N . MET A 1 210 ? -2.121 -0.393 31.225 1.00 84.50 210 MET A N 1
ATOM 1667 C CA . MET A 1 210 ? -3.221 0.131 30.435 1.00 84.50 210 MET A CA 1
ATOM 1668 C C . MET A 1 210 ? -4.455 0.317 31.318 1.00 84.50 210 MET A C 1
ATOM 1670 O O . MET A 1 210 ? -5.029 -0.640 31.833 1.00 84.50 210 MET A O 1
ATOM 1674 N N . SER A 1 211 ? -4.871 1.567 31.493 1.00 85.50 211 SER A N 1
ATOM 1675 C CA . SER A 1 211 ? -6.062 1.933 32.255 1.00 85.50 211 SER A CA 1
ATOM 1676 C C . SER A 1 211 ? -6.927 2.900 31.455 1.00 85.50 211 SER A C 1
ATOM 1678 O O . SER A 1 211 ? -6.455 3.557 30.530 1.00 85.50 211 SER A O 1
ATOM 1680 N N . VAL A 1 212 ? -8.205 2.991 31.818 1.00 85.81 212 VAL A N 1
ATOM 1681 C CA . VAL A 1 212 ? -9.186 3.857 31.140 1.00 85.81 212 VAL A CA 1
ATOM 1682 C C . VAL A 1 212 ? -8.827 5.343 31.273 1.00 85.81 212 VAL A C 1
ATOM 1684 O O . VAL A 1 212 ? -9.167 6.131 30.401 1.00 85.81 212 VAL A O 1
ATOM 1687 N N . GLY A 1 213 ? -8.098 5.716 32.332 1.00 77.38 213 GLY A N 1
ATOM 1688 C CA . GLY A 1 213 ? -7.618 7.084 32.548 1.00 77.38 213 GLY A CA 1
ATOM 1689 C C . GLY A 1 213 ? -6.369 7.456 31.743 1.00 77.38 213 GLY A C 1
ATOM 1690 O O . GLY A 1 213 ? -5.938 8.602 31.800 1.00 77.38 213 GLY A O 1
ATOM 1691 N N . ASN A 1 214 ? -5.761 6.515 31.017 1.00 84.75 214 ASN A N 1
ATOM 1692 C CA . ASN A 1 214 ? -4.642 6.814 30.132 1.00 84.75 214 ASN A CA 1
ATOM 1693 C C . ASN A 1 214 ? -5.172 7.413 28.821 1.00 84.75 214 ASN A C 1
ATOM 1695 O O . ASN A 1 214 ? -6.062 6.842 28.189 1.00 84.75 214 ASN A O 1
ATOM 1699 N N . GLU A 1 215 ? -4.584 8.525 28.383 1.00 84.38 215 GLU A N 1
ATOM 1700 C CA . GLU A 1 215 ? -4.965 9.244 27.159 1.00 84.38 215 GLU A CA 1
ATOM 1701 C C . GLU A 1 215 ? -4.934 8.353 25.906 1.00 84.38 215 GLU A C 1
ATOM 1703 O O . GLU A 1 215 ? -5.718 8.553 24.981 1.00 84.38 215 GLU A O 1
ATOM 1708 N N . ASN A 1 216 ? -4.096 7.311 25.899 1.00 88.38 216 ASN A N 1
ATOM 1709 C CA . ASN A 1 216 ? -3.971 6.377 24.779 1.00 88.38 216 ASN A CA 1
ATOM 1710 C C . ASN A 1 216 ? -5.102 5.339 24.699 1.00 88.38 216 ASN A C 1
ATOM 1712 O O . ASN A 1 216 ? -5.253 4.684 23.667 1.00 88.38 216 ASN A O 1
ATOM 1716 N N . PHE A 1 217 ? -5.917 5.181 25.748 1.00 91.38 217 PHE A N 1
ATOM 1717 C CA . PHE A 1 217 ? -6.965 4.159 25.791 1.00 91.38 217 PHE A CA 1
ATOM 1718 C C . PHE A 1 217 ? -8.047 4.385 24.727 1.00 91.38 217 PHE A C 1
ATOM 1720 O O . PHE A 1 217 ? -8.386 3.477 23.967 1.00 91.38 217 PHE A O 1
ATOM 1727 N N . LEU A 1 218 ? -8.589 5.603 24.659 1.00 90.88 218 LEU A N 1
ATOM 1728 C CA . LEU A 1 218 ? -9.693 5.951 23.762 1.00 90.88 218 LEU A CA 1
ATOM 1729 C C . LEU A 1 218 ? -9.288 5.942 22.274 1.00 90.88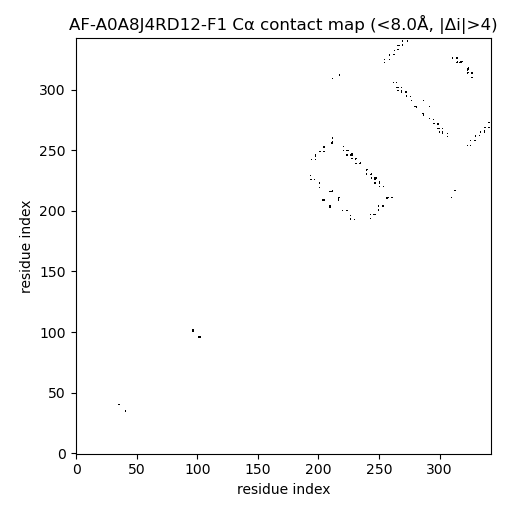 218 LEU A C 1
ATOM 1731 O O . LEU A 1 218 ? -10.055 5.386 21.474 1.00 90.88 218 LEU A O 1
ATOM 1735 N N . PRO A 1 219 ? -8.107 6.473 21.879 1.00 92.38 219 PRO A N 1
ATOM 1736 C CA . PRO A 1 219 ? -7.572 6.312 20.528 1.00 92.38 219 PRO A CA 1
ATOM 1737 C C . PRO A 1 219 ? -7.355 4.848 20.145 1.00 92.38 219 PRO A C 1
ATOM 1739 O O . PRO A 1 219 ? -7.730 4.448 19.044 1.00 92.38 219 PRO A O 1
ATOM 1742 N N . LEU A 1 220 ? -6.812 4.029 21.052 1.00 92.75 220 LEU A N 1
ATOM 1743 C CA . LEU A 1 220 ? -6.588 2.607 20.789 1.00 92.75 220 LEU A CA 1
ATOM 1744 C C . LEU A 1 220 ? -7.909 1.844 20.626 1.00 92.75 220 LEU A C 1
ATOM 1746 O O . LEU A 1 220 ? -8.036 1.010 19.731 1.00 92.75 220 LEU A O 1
ATOM 1750 N N . LEU A 1 221 ? -8.921 2.166 21.436 1.00 92.38 221 LEU A N 1
ATOM 1751 C CA . LEU A 1 221 ? -10.263 1.603 21.291 1.00 92.38 221 LEU A CA 1
ATOM 1752 C C . LEU A 1 221 ? -10.899 1.999 19.953 1.00 92.38 221 LEU A C 1
ATOM 1754 O O . LEU A 1 221 ? -11.514 1.164 19.298 1.00 92.38 221 LEU A O 1
ATOM 1758 N N . LYS A 1 222 ? -10.717 3.252 19.515 1.00 91.88 222 LYS A N 1
ATOM 1759 C CA . LYS A 1 222 ? -11.169 3.705 18.190 1.00 91.88 222 LYS A CA 1
ATOM 1760 C C . LYS A 1 222 ? -10.448 2.948 17.067 1.00 91.88 222 LYS A C 1
ATOM 1762 O O . LYS A 1 222 ? -11.081 2.494 16.122 1.00 91.88 222 LYS A O 1
ATOM 1767 N N . ARG A 1 223 ? -9.134 2.745 17.196 1.00 93.44 223 ARG A N 1
ATOM 1768 C CA . ARG A 1 223 ? -8.352 1.964 16.230 1.00 93.44 223 ARG A CA 1
ATOM 1769 C C . ARG A 1 223 ? -8.835 0.515 16.146 1.00 93.44 223 ARG A C 1
ATOM 1771 O O . ARG A 1 223 ? -8.985 -0.009 15.045 1.00 93.44 223 ARG A O 1
ATOM 1778 N N . LEU A 1 224 ? -9.124 -0.113 17.286 1.00 94.38 224 LEU A N 1
ATOM 1779 C CA . LEU A 1 224 ? -9.724 -1.447 17.354 1.00 94.38 224 LEU A CA 1
ATOM 1780 C C . LEU A 1 224 ? -11.087 -1.488 16.652 1.00 94.38 224 LEU A C 1
ATOM 1782 O O . LEU A 1 224 ? -11.363 -2.393 15.866 1.00 94.38 224 LEU A O 1
ATOM 1786 N N . ASP A 1 225 ? -11.919 -0.486 16.916 1.00 93.06 225 ASP A N 1
ATOM 1787 C CA . ASP A 1 225 ? -13.227 -0.325 16.300 1.00 93.06 225 ASP A CA 1
ATOM 1788 C C . ASP A 1 225 ? -13.144 -0.217 14.765 1.00 93.06 225 ASP A C 1
ATOM 1790 O O . ASP A 1 225 ? -13.995 -0.794 14.081 1.00 93.06 225 ASP A O 1
ATOM 1794 N N . ASP A 1 226 ? -12.145 0.493 14.234 1.00 93.31 226 ASP A N 1
ATOM 1795 C CA . ASP A 1 226 ? -11.883 0.623 12.794 1.00 93.31 226 ASP A CA 1
ATOM 1796 C C . ASP A 1 226 ? -11.394 -0.702 12.187 1.00 93.31 226 ASP A C 1
ATOM 1798 O O . ASP A 1 226 ? -11.832 -1.083 11.100 1.00 93.31 226 ASP A O 1
ATOM 1802 N N . CYS A 1 227 ? -10.537 -1.442 12.902 1.00 93.88 227 CYS A N 1
ATOM 1803 C CA . CYS A 1 227 ? -10.074 -2.766 12.471 1.00 93.88 227 CYS A CA 1
ATOM 1804 C C . CYS A 1 227 ? -11.237 -3.765 12.380 1.00 93.88 227 CYS A C 1
ATOM 1806 O O . CYS A 1 227 ? -11.334 -4.498 11.399 1.00 93.88 227 CYS A O 1
ATOM 1808 N N . ILE A 1 228 ? -12.163 -3.750 13.347 1.00 93.75 228 ILE A N 1
ATOM 1809 C CA . ILE A 1 228 ? -13.369 -4.594 13.312 1.00 93.75 228 ILE A CA 1
ATOM 1810 C C . ILE A 1 228 ? -14.209 -4.286 12.070 1.00 93.75 228 ILE A C 1
ATOM 1812 O O . ILE A 1 228 ? -14.539 -5.207 11.327 1.00 93.75 228 ILE A O 1
ATOM 1816 N N . LEU A 1 229 ? -14.501 -3.008 11.796 1.00 93.31 229 LEU A N 1
ATOM 1817 C CA . LEU A 1 229 ? -15.272 -2.621 10.606 1.00 93.31 229 LEU A CA 1
ATOM 1818 C C . LEU A 1 229 ? -14.579 -3.036 9.304 1.00 93.31 229 LEU A C 1
ATOM 1820 O O . LEU A 1 229 ? -15.233 -3.470 8.352 1.00 93.31 229 LEU A O 1
ATOM 1824 N N . TYR A 1 230 ? -13.254 -2.903 9.249 1.00 94.00 230 TYR A N 1
ATOM 1825 C CA . TYR A 1 230 ? -12.483 -3.288 8.074 1.00 94.00 230 TYR A CA 1
ATOM 1826 C C . TYR A 1 230 ? -12.565 -4.797 7.807 1.00 94.00 230 TYR A C 1
ATOM 1828 O O . TYR A 1 230 ? -12.805 -5.212 6.674 1.00 94.00 230 TYR A O 1
ATOM 1836 N N . VAL A 1 231 ? -12.422 -5.623 8.844 1.00 93.88 231 VAL A N 1
ATOM 1837 C CA . VAL A 1 231 ? -12.513 -7.084 8.715 1.00 93.88 231 VAL A CA 1
ATOM 1838 C C . VAL A 1 231 ? -13.946 -7.521 8.385 1.00 93.88 231 VAL A C 1
ATOM 1840 O O . VAL A 1 231 ? -14.140 -8.351 7.500 1.00 93.88 231 VAL A O 1
ATOM 1843 N N . GLU A 1 232 ? -14.962 -6.913 9.007 1.00 92.38 232 GLU A N 1
ATOM 1844 C CA . GLU A 1 232 ? -16.378 -7.214 8.732 1.00 92.38 232 GLU A CA 1
ATOM 1845 C C . GLU A 1 232 ? -16.811 -6.859 7.310 1.00 92.38 232 GLU A C 1
ATOM 1847 O O . GLU A 1 232 ? -17.592 -7.589 6.701 1.00 92.38 232 GLU A O 1
ATOM 1852 N N . SER A 1 233 ? -16.292 -5.760 6.760 1.00 93.88 233 SER A N 1
ATOM 1853 C CA . SER A 1 233 ? -16.557 -5.369 5.371 1.00 93.88 233 SER A CA 1
ATOM 1854 C C . SER A 1 233 ? -15.813 -6.227 4.342 1.00 93.88 233 SER A C 1
ATOM 1856 O O . SER A 1 233 ? -16.142 -6.162 3.158 1.00 93.88 233 SER A O 1
ATOM 1858 N N . ASN A 1 234 ? -14.847 -7.050 4.771 1.00 92.12 234 ASN A N 1
ATOM 1859 C CA . ASN A 1 234 ? -14.044 -7.906 3.898 1.00 92.12 234 ASN A CA 1
ATOM 1860 C C . ASN A 1 234 ? -14.049 -9.386 4.349 1.00 92.12 234 ASN A C 1
ATOM 1862 O O . ASN A 1 234 ? -13.001 -9.937 4.715 1.00 92.12 234 ASN A O 1
ATOM 1866 N N . PRO A 1 235 ? -15.205 -10.078 4.299 1.00 91.75 235 PRO A N 1
ATOM 1867 C CA . PRO A 1 235 ? -15.316 -11.486 4.696 1.00 91.75 235 PRO A CA 1
ATOM 1868 C C . PRO A 1 235 ? -14.574 -12.458 3.761 1.00 91.75 235 PRO A C 1
ATOM 1870 O O . PRO A 1 235 ? -14.322 -13.599 4.132 1.00 91.75 235 PRO A O 1
ATOM 1873 N N . GLN A 1 236 ? -14.221 -12.021 2.552 1.00 91.94 236 GLN A N 1
ATOM 1874 C CA . GLN A 1 236 ? -13.525 -12.811 1.534 1.00 91.94 236 GLN A CA 1
ATOM 1875 C C . GLN A 1 236 ? -12.036 -13.043 1.826 1.00 91.94 236 GLN A C 1
ATOM 1877 O O . GLN A 1 236 ? -11.404 -13.854 1.150 1.00 91.94 236 GLN A O 1
ATOM 1882 N N . TYR A 1 237 ? -11.444 -12.307 2.771 1.00 91.62 237 TYR A N 1
ATOM 1883 C CA . TYR A 1 237 ? -10.035 -12.482 3.114 1.00 91.62 237 TYR A CA 1
ATOM 1884 C C . TYR A 1 237 ? -9.801 -13.778 3.897 1.00 91.62 237 TYR A C 1
ATOM 1886 O O . TYR A 1 237 ? -10.632 -14.204 4.701 1.00 91.62 237 TYR A O 1
ATOM 1894 N N . ALA A 1 238 ? -8.644 -14.400 3.661 1.00 90.62 238 ALA A N 1
ATOM 1895 C CA . ALA A 1 238 ? -8.243 -15.610 4.366 1.00 90.62 238 ALA A CA 1
ATOM 1896 C C . ALA A 1 238 ? -8.211 -15.357 5.880 1.00 90.62 238 ALA A C 1
ATOM 1898 O O . ALA A 1 238 ? -7.713 -14.324 6.325 1.00 90.62 238 ALA A O 1
ATOM 1899 N N . GLU A 1 239 ? -8.765 -16.287 6.662 1.00 90.94 239 GLU A N 1
ATOM 1900 C CA . GLU A 1 239 ? -8.842 -16.199 8.128 1.00 90.94 239 GLU A CA 1
ATOM 1901 C C . GLU A 1 239 ? -9.554 -14.940 8.673 1.00 90.94 239 GLU A C 1
ATOM 1903 O O . GLU A 1 239 ? -9.449 -14.633 9.863 1.00 90.94 239 GLU A O 1
ATOM 1908 N N . SER A 1 240 ? -10.330 -14.225 7.844 1.00 92.38 240 SER A N 1
ATOM 1909 C CA . SER A 1 240 ? -11.057 -13.009 8.249 1.00 92.38 240 SER A CA 1
ATOM 1910 C C . SER A 1 240 ? -11.957 -13.256 9.467 1.00 92.38 240 SER A C 1
ATOM 1912 O O . SER A 1 240 ? -11.932 -12.500 10.438 1.00 92.38 240 SER A O 1
ATOM 1914 N N . SER A 1 241 ? -12.668 -14.386 9.489 1.00 92.56 241 SER A N 1
ATOM 1915 C CA . SER A 1 241 ? -13.521 -14.794 10.613 1.00 92.56 241 SER A CA 1
ATOM 1916 C C . SER A 1 241 ? -12.746 -15.027 11.917 1.00 92.56 241 SER A C 1
ATOM 1918 O O . SER A 1 241 ? -13.229 -14.669 12.994 1.00 92.56 241 SER A O 1
ATOM 1920 N N . VAL A 1 242 ? -11.534 -15.585 11.841 1.00 94.31 242 VAL A N 1
ATOM 1921 C CA . VAL A 1 242 ? -10.675 -15.835 13.007 1.00 94.31 242 VAL A CA 1
ATOM 1922 C C . VAL A 1 242 ? -10.132 -14.524 13.564 1.00 94.31 242 VAL A C 1
ATOM 1924 O O . VAL A 1 242 ? -10.164 -14.310 14.777 1.00 94.31 242 VAL A O 1
ATOM 1927 N N . TYR A 1 243 ? -9.677 -13.619 12.696 1.00 94.31 243 TYR A N 1
ATOM 1928 C CA . TYR A 1 243 ? -9.250 -12.283 13.113 1.00 94.31 243 TYR A CA 1
ATOM 1929 C C . TYR A 1 243 ? -10.399 -11.484 13.719 1.00 94.31 243 TYR A C 1
ATOM 1931 O O . TYR A 1 243 ? -10.222 -10.876 14.774 1.00 94.31 243 TYR A O 1
ATOM 1939 N N . LEU A 1 244 ? -11.588 -11.545 13.117 1.00 94.69 244 LEU A N 1
ATOM 1940 C CA . LEU A 1 244 ? -12.777 -10.899 13.658 1.00 94.69 244 LEU A CA 1
ATOM 1941 C C . LEU A 1 244 ? -13.065 -11.380 15.082 1.00 94.69 244 LEU A C 1
ATOM 1943 O O . LEU A 1 244 ? -13.258 -10.558 15.974 1.00 94.69 244 LEU A O 1
ATOM 1947 N N . LEU A 1 245 ? -13.020 -12.693 15.326 1.00 94.69 245 LEU A N 1
ATOM 1948 C CA . LEU A 1 245 ? -13.229 -13.256 16.661 1.00 94.69 245 LEU A CA 1
ATOM 1949 C C . LEU A 1 245 ? -12.212 -12.709 17.679 1.00 94.69 245 LEU A C 1
ATOM 1951 O O . LEU A 1 245 ? -12.594 -12.310 18.781 1.00 94.69 245 LEU A O 1
ATOM 1955 N N . LYS A 1 246 ? -10.928 -12.634 17.301 1.00 94.75 246 LYS A N 1
ATOM 1956 C CA . LYS A 1 246 ? -9.865 -12.084 18.159 1.00 94.75 246 LYS A CA 1
ATOM 1957 C C . LYS A 1 246 ? -10.077 -10.596 18.450 1.00 94.75 246 LYS A C 1
ATOM 1959 O O . LYS A 1 246 ? -9.968 -10.180 19.603 1.00 94.75 246 LYS A O 1
ATOM 1964 N N . PHE A 1 247 ? -10.441 -9.796 17.448 1.00 95.44 247 PHE A N 1
ATOM 1965 C CA . PHE A 1 247 ? -10.759 -8.383 17.657 1.00 95.44 247 PHE A CA 1
ATOM 1966 C C . PHE A 1 247 ? -11.983 -8.191 18.556 1.00 95.44 247 PHE A C 1
ATOM 1968 O O . PHE A 1 247 ? -11.956 -7.356 19.459 1.00 95.44 247 PHE A O 1
ATOM 1975 N N . ARG A 1 248 ? -13.036 -8.997 18.376 1.00 94.44 248 ARG A N 1
ATOM 1976 C CA . ARG A 1 248 ? -14.220 -8.975 19.247 1.00 94.44 248 ARG A CA 1
ATOM 1977 C C . ARG A 1 248 ? -13.872 -9.338 20.690 1.00 94.44 248 ARG A C 1
ATOM 1979 O O . ARG A 1 248 ? -14.350 -8.678 21.607 1.00 94.44 248 ARG A O 1
ATOM 1986 N N . GLN A 1 249 ? -12.978 -10.301 20.908 1.00 94.50 249 GLN A N 1
ATOM 1987 C CA . GLN A 1 249 ? -12.478 -10.628 22.245 1.00 94.50 249 GLN A CA 1
ATOM 1988 C C . GLN A 1 249 ? -11.741 -9.444 22.896 1.00 94.50 249 GLN A C 1
ATOM 1990 O O . GLN A 1 249 ? -11.980 -9.138 24.069 1.00 94.50 249 GLN A O 1
ATOM 1995 N N . LEU A 1 250 ? -10.874 -8.754 22.147 1.00 94.31 250 LEU A N 1
ATOM 1996 C CA . LEU A 1 250 ? -10.196 -7.542 22.625 1.00 94.31 250 LEU A CA 1
ATOM 1997 C C . LEU A 1 250 ? -11.192 -6.414 22.916 1.00 94.31 250 LEU A C 1
ATOM 1999 O O . LEU A 1 250 ? -11.048 -5.724 23.923 1.00 94.31 250 LEU A O 1
ATOM 2003 N N . GLN A 1 251 ? -12.238 -6.275 22.100 1.00 94.50 251 GLN A N 1
ATOM 2004 C CA . GLN A 1 251 ? -13.305 -5.298 22.314 1.00 94.50 251 GLN A CA 1
ATOM 2005 C C . GLN A 1 251 ? -14.054 -5.592 23.614 1.00 94.50 251 GLN A C 1
ATOM 2007 O O . GLN A 1 251 ? -14.165 -4.711 24.462 1.00 94.50 251 GLN A O 1
ATOM 2012 N N . SER A 1 252 ? -14.491 -6.836 23.838 1.00 93.50 252 SER A N 1
ATOM 2013 C CA . SER A 1 252 ? -15.139 -7.233 25.096 1.00 93.50 252 SER A CA 1
ATOM 2014 C C . SER A 1 252 ? -14.248 -6.967 26.310 1.00 93.50 252 SER A C 1
ATOM 2016 O O . SER A 1 252 ? -14.731 -6.496 27.339 1.00 93.50 252 SER A O 1
ATOM 2018 N N . ARG A 1 253 ? -12.937 -7.211 26.191 1.00 93.06 253 ARG A N 1
ATOM 2019 C CA . ARG A 1 253 ? -11.967 -6.883 27.243 1.00 93.06 253 ARG A CA 1
ATOM 2020 C C . ARG A 1 253 ? -11.899 -5.377 27.496 1.00 93.06 253 ARG A C 1
ATOM 2022 O O . ARG A 1 253 ? -11.960 -4.966 28.653 1.00 93.06 253 ARG A O 1
ATOM 2029 N N . ALA A 1 254 ? -11.790 -4.564 26.447 1.00 92.88 254 ALA A N 1
ATOM 2030 C CA . ALA A 1 254 ? -11.729 -3.113 26.568 1.00 92.88 254 ALA A CA 1
ATOM 2031 C C . ALA A 1 254 ? -12.990 -2.543 27.231 1.00 92.88 254 ALA A C 1
ATOM 2033 O O . ALA A 1 254 ? -12.888 -1.817 28.220 1.00 92.88 254 ALA A O 1
ATOM 2034 N N . LEU A 1 255 ? -14.173 -2.959 26.774 1.00 92.69 255 LEU A N 1
ATOM 2035 C CA . LEU A 1 255 ? -15.454 -2.576 27.376 1.00 92.69 255 LEU A CA 1
ATOM 2036 C C . LEU A 1 255 ? -15.558 -3.046 28.838 1.00 92.69 255 LEU A C 1
ATOM 2038 O O . LEU A 1 255 ? -16.032 -2.304 29.698 1.00 92.69 255 LEU A O 1
ATOM 2042 N N . GLY A 1 256 ? -15.040 -4.237 29.154 1.00 92.69 256 GLY A N 1
ATOM 2043 C CA . GLY A 1 256 ? -14.944 -4.741 30.525 1.00 92.69 256 GLY A CA 1
ATOM 2044 C C . GLY A 1 256 ? -14.066 -3.873 31.434 1.00 92.69 256 GLY A C 1
ATOM 2045 O O . GLY A 1 256 ? -14.423 -3.640 32.590 1.00 92.69 256 GLY A O 1
ATOM 2046 N N . MET A 1 257 ? -12.954 -3.336 30.921 1.00 91.75 257 MET A N 1
ATOM 2047 C CA . MET A 1 257 ? -12.109 -2.399 31.673 1.00 91.75 257 MET A CA 1
ATOM 2048 C C . MET A 1 257 ? -12.827 -1.078 31.950 1.00 91.75 257 MET A C 1
ATOM 2050 O O . MET A 1 257 ? -12.763 -0.588 33.077 1.00 91.75 257 MET A O 1
ATOM 2054 N N . ILE A 1 258 ? -13.571 -0.545 30.974 1.00 92.62 258 ILE A N 1
ATOM 2055 C CA . ILE A 1 258 ? -14.422 0.639 31.173 1.00 92.62 258 ILE A CA 1
ATOM 2056 C C . ILE A 1 258 ? -15.465 0.360 32.255 1.00 92.62 258 ILE A C 1
ATOM 2058 O O . ILE A 1 258 ? -15.563 1.116 33.221 1.00 92.62 258 ILE A O 1
ATOM 2062 N N . ARG A 1 259 ? -16.197 -0.754 32.148 1.00 93.38 259 ARG A N 1
ATOM 2063 C CA . ARG A 1 259 ? -17.186 -1.161 33.154 1.00 93.38 259 ARG A CA 1
ATOM 2064 C C . ARG A 1 259 ? -16.563 -1.243 34.549 1.00 93.38 259 ARG A C 1
ATOM 2066 O O . ARG A 1 259 ? -17.138 -0.734 35.509 1.00 93.38 259 ARG A O 1
ATOM 2073 N N . SER A 1 260 ? -15.389 -1.866 34.671 1.00 92.88 260 SER A N 1
ATOM 2074 C CA . SER A 1 260 ? -14.672 -1.988 35.944 1.00 92.88 260 SER A CA 1
ATOM 2075 C C . SER A 1 260 ? -14.236 -0.629 36.493 1.00 92.88 260 SER A C 1
ATOM 2077 O O . SER A 1 260 ? -14.337 -0.399 37.697 1.00 92.88 260 SER A O 1
ATOM 2079 N N . HIS A 1 261 ? -13.779 0.280 35.631 1.00 92.62 261 HIS A N 1
ATOM 2080 C CA . HIS A 1 261 ? -13.404 1.636 36.021 1.00 92.62 261 HIS A CA 1
ATOM 2081 C C . HIS A 1 261 ? -14.616 2.431 36.523 1.00 92.62 261 HIS A C 1
ATOM 2083 O O . HIS A 1 261 ? -14.581 2.937 37.644 1.00 92.62 261 HIS A O 1
ATOM 2089 N N . VAL A 1 262 ? -15.722 2.432 35.769 1.00 92.44 262 VAL A N 1
ATOM 2090 C CA . VAL A 1 262 ? -16.997 3.048 36.178 1.00 92.44 262 VAL A CA 1
ATOM 2091 C C . VAL A 1 262 ? -17.449 2.496 37.530 1.00 92.44 262 VAL A C 1
ATOM 2093 O O . VAL A 1 262 ? -17.739 3.257 38.450 1.00 92.44 262 VAL A O 1
ATOM 2096 N N . LEU A 1 263 ? -17.446 1.171 37.695 1.00 93.06 263 LEU A N 1
ATOM 2097 C CA . LEU A 1 263 ? -17.819 0.537 38.956 1.00 93.06 263 LEU A CA 1
ATOM 2098 C C . LEU A 1 263 ? -16.898 0.950 40.113 1.00 93.06 263 LEU A C 1
ATOM 2100 O O . LEU A 1 263 ? -17.380 1.170 41.222 1.00 93.06 263 LEU A O 1
ATOM 2104 N N . SER A 1 264 ? -15.590 1.049 39.871 1.00 93.19 264 SER A N 1
ATOM 2105 C CA . SER A 1 264 ? -14.605 1.459 40.876 1.00 93.19 264 SER A CA 1
ATOM 2106 C C . SER A 1 264 ? -14.828 2.899 41.338 1.00 93.19 264 SER A C 1
ATOM 2108 O O . SER A 1 264 ? -14.855 3.154 42.543 1.00 93.19 264 SER A O 1
ATOM 2110 N N . VAL A 1 265 ? -15.043 3.830 40.405 1.00 92.44 265 VAL A N 1
ATOM 2111 C CA . VAL A 1 265 ? -15.317 5.243 40.713 1.00 92.44 265 VAL A CA 1
ATOM 2112 C C . VAL A 1 265 ? -16.621 5.377 41.503 1.00 92.44 265 VAL A C 1
ATOM 2114 O O . VAL A 1 265 ? -16.651 6.030 42.547 1.00 92.44 265 VAL A O 1
ATOM 2117 N N . LEU A 1 266 ? -17.680 4.677 41.081 1.00 91.44 266 LEU A N 1
ATOM 2118 C CA . LEU A 1 266 ? -18.963 4.692 41.788 1.00 91.44 266 LEU A CA 1
ATOM 2119 C C . LEU A 1 266 ? -18.866 4.075 43.190 1.00 91.44 266 LEU A C 1
ATOM 2121 O O . LEU A 1 266 ? -19.366 4.664 44.144 1.00 91.44 266 LEU A O 1
ATOM 2125 N N . LYS A 1 267 ? -18.181 2.935 43.355 1.00 91.62 267 LYS A N 1
ATOM 2126 C CA . LYS A 1 267 ? -17.960 2.323 44.678 1.00 91.62 267 LYS A CA 1
ATOM 2127 C C . LYS A 1 267 ? -17.122 3.210 45.596 1.00 91.62 267 LYS A C 1
ATOM 2129 O O . LYS A 1 267 ? -17.412 3.287 46.789 1.00 91.62 267 LYS A O 1
ATOM 2134 N N . SER A 1 268 ? -16.107 3.886 45.058 1.00 91.31 268 SER A N 1
ATOM 2135 C CA . SER A 1 268 ? -15.305 4.856 45.810 1.00 91.31 268 SER A CA 1
ATOM 2136 C C . SER A 1 268 ? -16.175 6.014 46.302 1.00 91.31 268 SER A C 1
ATOM 2138 O O . SER A 1 268 ? -16.137 6.347 47.487 1.00 91.31 268 SER A O 1
ATOM 2140 N N . ALA A 1 269 ? -17.038 6.563 45.438 1.00 89.81 269 ALA A N 1
ATOM 2141 C CA . ALA A 1 269 ? -18.000 7.592 45.823 1.00 89.81 269 ALA A CA 1
ATOM 2142 C C . ALA A 1 269 ? -18.961 7.097 46.919 1.00 89.81 269 ALA A C 1
ATOM 2144 O O . ALA A 1 269 ? -19.111 7.772 47.939 1.00 89.81 269 ALA A O 1
ATOM 2145 N N . SER A 1 270 ? -19.535 5.897 46.771 1.00 88.81 270 SER A N 1
ATOM 2146 C CA . SER A 1 270 ? -20.394 5.276 47.789 1.00 88.81 270 SER A CA 1
ATOM 2147 C C . SER A 1 270 ? -19.677 5.103 49.132 1.00 88.81 270 SER A C 1
ATOM 2149 O O . SER A 1 270 ? -20.215 5.469 50.176 1.00 88.81 270 SER A O 1
ATOM 2151 N N . SER A 1 271 ? -18.437 4.604 49.128 1.00 88.75 271 SER A N 1
ATOM 2152 C CA . SER A 1 271 ? -17.641 4.420 50.348 1.00 88.75 271 SER A CA 1
ATOM 2153 C C . SER A 1 271 ? -17.319 5.750 51.034 1.00 88.75 271 SER A C 1
ATOM 2155 O O . SER A 1 271 ? -17.340 5.827 52.262 1.00 88.75 271 SER A O 1
ATOM 2157 N N . GLN A 1 272 ? -17.025 6.801 50.265 1.00 86.88 272 GLN A N 1
ATOM 2158 C CA . GLN A 1 272 ? -16.765 8.139 50.801 1.00 86.88 272 GLN A CA 1
ATOM 2159 C C . GLN A 1 272 ? -18.020 8.752 51.430 1.00 86.88 272 GLN A C 1
ATOM 2161 O O . GLN A 1 272 ? -17.929 9.379 52.484 1.00 86.88 272 GLN A O 1
ATOM 2166 N N . VAL A 1 273 ? -19.190 8.545 50.817 1.00 86.44 273 VAL A N 1
ATOM 2167 C CA . VAL A 1 273 ? -20.485 8.958 51.377 1.00 86.44 273 VAL A CA 1
ATOM 2168 C C . VAL A 1 273 ? -20.751 8.239 52.700 1.00 86.44 273 VAL A C 1
ATOM 2170 O O . VAL A 1 273 ? -21.015 8.895 53.704 1.00 86.44 273 VAL A O 1
ATOM 2173 N N . GLN A 1 274 ? -20.610 6.910 52.743 1.00 84.94 274 GLN A N 1
ATOM 2174 C CA . GLN A 1 274 ? -20.817 6.135 53.972 1.00 84.94 274 GLN A CA 1
ATOM 2175 C C . GLN A 1 274 ? -19.853 6.549 55.093 1.00 84.94 274 GLN A C 1
ATOM 2177 O O . GLN A 1 274 ? -20.259 6.648 56.250 1.00 84.94 274 GLN A O 1
ATOM 2182 N N . ALA A 1 275 ? -18.585 6.817 54.767 1.00 85.12 275 ALA A N 1
ATOM 2183 C CA . ALA A 1 275 ? -17.607 7.308 55.734 1.00 85.12 275 ALA A CA 1
ATOM 2184 C C . ALA A 1 275 ? -17.981 8.698 56.278 1.00 85.12 275 ALA A C 1
ATOM 2186 O O . ALA A 1 275 ? -17.907 8.919 57.487 1.00 85.12 275 ALA A O 1
ATOM 2187 N N . ALA A 1 276 ? -18.434 9.610 55.411 1.00 82.56 276 ALA A N 1
ATOM 2188 C CA . ALA A 1 276 ? -18.880 10.943 55.809 1.00 82.56 276 ALA A CA 1
ATOM 2189 C C . ALA A 1 276 ? -20.098 10.882 56.748 1.00 82.56 276 ALA A C 1
ATOM 2191 O O . ALA A 1 276 ? -20.076 11.510 57.807 1.00 82.56 276 ALA A O 1
ATOM 2192 N N . ILE A 1 277 ? -21.102 10.060 56.423 1.00 78.75 277 ILE A N 1
ATOM 2193 C CA . ILE A 1 277 ? -22.299 9.858 57.259 1.00 78.75 277 ILE A CA 1
ATOM 2194 C C . ILE A 1 277 ? -21.913 9.279 58.630 1.00 78.75 277 ILE A C 1
ATOM 2196 O O . ILE A 1 277 ? -22.288 9.831 59.665 1.00 78.75 277 ILE A O 1
ATOM 2200 N N . ARG A 1 2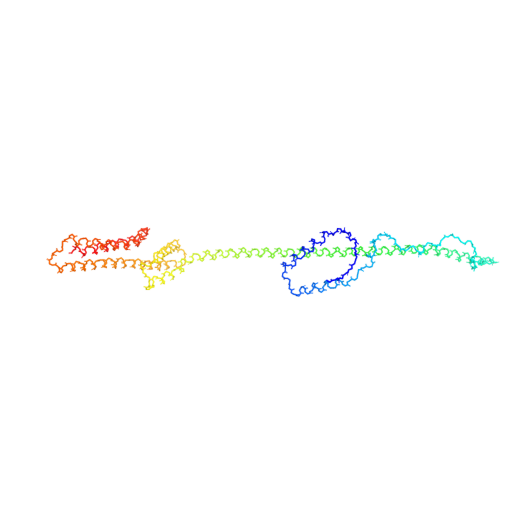78 ? -21.075 8.230 58.666 1.00 79.25 278 ARG A N 1
ATOM 2201 C CA . ARG A 1 278 ? -20.588 7.632 59.927 1.00 79.25 278 ARG A CA 1
ATOM 2202 C C . ARG A 1 278 ? -19.812 8.629 60.787 1.00 79.25 278 ARG A C 1
ATOM 2204 O O . ARG A 1 278 ? -20.016 8.669 61.994 1.00 79.25 278 ARG A O 1
ATOM 2211 N N . SER A 1 279 ? -18.952 9.450 60.181 1.00 69.88 279 SER A N 1
ATOM 2212 C CA . SER A 1 279 ? -18.184 10.467 60.912 1.00 69.88 279 SER A CA 1
ATOM 2213 C C . SER A 1 279 ? -19.063 11.583 61.491 1.00 69.88 279 SER A C 1
ATOM 2215 O O . SER A 1 279 ? -18.752 12.118 62.552 1.00 69.88 279 SER A O 1
ATOM 2217 N N . SER A 1 280 ? -20.193 11.885 60.843 1.00 64.56 280 SER A N 1
ATOM 2218 C CA . SER A 1 280 ? -21.157 12.892 61.296 1.00 64.56 280 SER A CA 1
ATOM 2219 C C . SER A 1 280 ? -22.068 12.387 62.429 1.00 64.56 280 SER A C 1
ATOM 2221 O O . SER A 1 280 ? -22.557 13.190 63.224 1.00 64.56 280 SER A O 1
ATOM 2223 N N . GLY A 1 281 ? -22.262 11.067 62.544 1.00 55.31 281 GLY A N 1
ATOM 2224 C CA . GLY A 1 281 ? -23.073 10.424 63.588 1.00 55.31 281 GLY A CA 1
ATOM 2225 C C . GLY A 1 281 ? -22.423 10.341 64.980 1.00 55.31 281 GLY A C 1
ATOM 2226 O O . GLY A 1 281 ? -23.102 10.012 65.951 1.00 55.31 281 GLY A O 1
ATOM 2227 N N . ASN A 1 282 ? -21.132 10.667 65.121 1.00 52.06 282 ASN A N 1
ATOM 2228 C CA . ASN A 1 282 ? -20.448 10.708 66.425 1.00 52.06 282 ASN A CA 1
ATOM 2229 C C . ASN A 1 282 ? -20.775 11.967 67.254 1.00 52.06 282 ASN A C 1
ATOM 2231 O O . ASN A 1 282 ? -20.479 12.024 68.449 1.00 52.06 282 ASN A O 1
ATOM 2235 N N . SER A 1 283 ? -21.417 12.962 66.646 1.00 49.38 283 SER A N 1
ATOM 2236 C CA . SER A 1 283 ? -22.042 14.104 67.316 1.00 49.38 283 SER A CA 1
ATOM 2237 C C . SER A 1 283 ? -23.527 13.799 67.533 1.00 49.38 283 SER A C 1
ATOM 2239 O O . SER A 1 283 ? -24.239 13.545 66.574 1.00 49.38 283 SER A O 1
ATOM 2241 N N . LYS A 1 284 ? -24.011 13.835 68.784 1.00 42.94 284 LYS A N 1
ATOM 2242 C CA . LYS A 1 284 ? -25.386 13.495 69.239 1.00 42.94 284 LYS A CA 1
ATOM 2243 C C . LYS A 1 284 ? -26.555 14.299 68.617 1.00 42.94 284 LYS A C 1
ATOM 2245 O O . LYS A 1 284 ? -27.657 14.277 69.158 1.00 42.94 284 LYS A O 1
ATOM 2250 N N . ALA A 1 285 ? -26.355 15.006 67.512 1.00 47.69 285 ALA A N 1
ATOM 2251 C CA . ALA A 1 285 ? -27.432 15.590 66.727 1.00 47.69 285 ALA A CA 1
ATOM 2252 C C . ALA A 1 285 ? -27.678 14.677 65.524 1.00 47.69 285 ALA A C 1
ATOM 2254 O O . ALA A 1 285 ? -26.781 14.498 64.703 1.00 47.69 285 ALA A O 1
ATOM 2255 N N . ALA A 1 286 ? -28.872 14.084 65.442 1.00 49.41 286 ALA A N 1
ATOM 2256 C CA . ALA A 1 286 ? -29.322 13.374 64.251 1.00 49.41 286 ALA A CA 1
ATOM 2257 C C . ALA A 1 286 ? -29.013 14.238 63.021 1.00 49.41 286 ALA A C 1
ATOM 2259 O O . ALA A 1 286 ? -29.438 15.395 62.950 1.00 49.41 286 ALA A O 1
ATOM 2260 N N . VAL A 1 287 ? -28.201 13.712 62.105 1.00 54.91 287 VAL A N 1
ATOM 2261 C CA . VAL A 1 287 ? -27.883 14.407 60.862 1.00 54.91 287 VAL A CA 1
ATOM 2262 C C . VAL A 1 287 ? -29.210 14.636 60.146 1.00 54.91 287 VAL A C 1
ATOM 2264 O O . VAL A 1 287 ? -29.981 13.703 59.947 1.00 54.91 287 VAL A O 1
ATOM 2267 N N . SER A 1 288 ? -29.522 15.895 59.841 1.00 63.31 288 SER A N 1
ATOM 2268 C CA . SER A 1 288 ? -30.721 16.222 59.071 1.00 63.31 288 SER A CA 1
ATOM 2269 C C . SER A 1 288 ? -30.640 15.512 57.720 1.00 63.31 288 SER A C 1
ATOM 2271 O O . SER A 1 288 ? -29.612 15.594 57.049 1.00 63.31 288 SER A O 1
ATOM 2273 N N . GLU A 1 289 ? -31.729 14.864 57.312 1.00 64.56 289 GLU A N 1
ATOM 2274 C CA . GLU A 1 289 ? -31.905 14.184 56.019 1.00 64.56 289 GLU A CA 1
ATOM 2275 C C . GLU A 1 289 ? -31.410 15.041 54.830 1.00 64.56 289 GLU A C 1
ATOM 2277 O O . GLU A 1 289 ? -30.837 14.538 53.863 1.00 64.56 289 GLU A O 1
ATOM 2282 N N . GLY A 1 290 ? -31.516 16.373 54.939 1.00 67.38 290 GLY A N 1
ATOM 2283 C CA . GLY A 1 290 ? -31.007 17.316 53.938 1.00 67.38 290 GLY A CA 1
ATOM 2284 C C . GLY A 1 290 ? -29.475 17.390 53.824 1.00 67.38 290 GLY A C 1
ATOM 2285 O O . GLY A 1 290 ? -28.953 17.652 52.739 1.00 67.38 290 GLY A O 1
ATOM 2286 N N . VAL A 1 291 ? -28.731 17.146 54.907 1.00 70.62 291 VAL A N 1
ATOM 2287 C CA . VAL A 1 291 ? -27.255 17.131 54.903 1.00 70.62 291 VAL A CA 1
ATOM 2288 C C . VAL A 1 291 ? -26.738 15.840 54.270 1.00 70.62 291 VAL A C 1
ATOM 2290 O O . VAL A 1 291 ? -25.809 15.890 53.463 1.00 70.62 291 VAL A O 1
ATOM 2293 N N . GLU A 1 292 ? -27.375 14.702 54.551 1.00 70.75 292 GLU A N 1
ATOM 2294 C CA . GLU A 1 292 ? -27.038 13.417 53.922 1.00 70.75 292 GLU A CA 1
ATOM 2295 C C . GLU A 1 292 ? -27.304 13.453 52.411 1.00 70.75 292 GLU A C 1
ATOM 2297 O O . GLU A 1 292 ? -26.419 13.123 51.615 1.00 70.75 292 GLU A O 1
ATOM 2302 N N . ALA A 1 293 ? -28.465 13.975 51.997 1.00 75.38 293 ALA A N 1
ATOM 2303 C CA . ALA A 1 293 ? -28.800 14.173 50.587 1.00 75.38 293 ALA A CA 1
ATOM 2304 C C . ALA A 1 293 ? -27.801 15.100 49.863 1.00 75.38 293 ALA A C 1
ATOM 2306 O O . ALA A 1 293 ? -27.420 14.838 48.717 1.00 75.38 293 ALA A O 1
ATOM 2307 N N . SER A 1 294 ? -27.329 16.155 50.535 1.00 82.06 294 SER A N 1
ATOM 2308 C CA . SER A 1 294 ? -26.324 17.080 49.997 1.00 82.06 294 SER A CA 1
ATOM 2309 C C . SER A 1 294 ? -24.964 16.402 49.785 1.00 82.06 294 SER A C 1
ATOM 2311 O O . SER A 1 294 ? -24.373 16.514 48.708 1.00 82.06 294 SER A O 1
ATOM 2313 N N . VAL A 1 295 ? -24.486 15.624 50.765 1.00 80.88 295 VAL A N 1
ATOM 2314 C CA . VAL A 1 295 ? -23.213 14.886 50.666 1.00 80.88 295 VAL A CA 1
ATOM 2315 C C . VAL A 1 295 ? -23.260 13.846 49.544 1.00 80.88 295 VAL A C 1
ATOM 2317 O O . VAL A 1 295 ? -22.310 13.758 48.759 1.00 80.88 295 VAL A O 1
ATOM 2320 N N . ILE A 1 296 ? -24.371 13.110 49.418 1.00 80.69 296 ILE A N 1
ATOM 2321 C CA . ILE A 1 296 ? -24.601 12.172 48.310 1.00 80.69 296 ILE A CA 1
ATOM 2322 C C . ILE A 1 296 ? -24.518 12.913 46.973 1.00 80.69 296 ILE A C 1
ATOM 2324 O O . ILE A 1 296 ? -23.762 12.506 46.088 1.00 80.69 296 ILE A O 1
ATOM 2328 N N . HIS A 1 297 ? -25.252 14.020 46.821 1.00 83.81 297 HIS A N 1
ATOM 2329 C CA . HIS A 1 297 ? -25.296 14.762 45.564 1.00 83.81 297 HIS A CA 1
ATOM 2330 C C . HIS A 1 297 ? -23.919 15.300 45.159 1.00 83.81 297 HIS A C 1
ATOM 2332 O O . HIS A 1 297 ? -23.508 15.122 44.015 1.00 83.81 297 HIS A O 1
ATOM 2338 N N . VAL A 1 298 ? -23.170 15.905 46.086 1.00 87.25 298 VAL A N 1
ATOM 2339 C CA . VAL A 1 298 ? -21.841 16.468 45.797 1.00 87.25 298 VAL A CA 1
ATOM 2340 C C . VAL A 1 298 ? -20.847 15.378 45.388 1.00 87.25 298 VAL A C 1
ATOM 2342 O O . VAL A 1 298 ? -20.144 15.537 44.388 1.00 87.25 298 VAL A O 1
ATOM 2345 N N . ARG A 1 299 ? -20.800 14.252 46.113 1.00 86.38 299 ARG A N 1
ATOM 2346 C CA . ARG A 1 299 ? -19.847 13.164 45.831 1.00 86.38 299 ARG A CA 1
ATOM 2347 C C . ARG A 1 299 ? -20.166 12.439 44.527 1.00 86.38 299 ARG A C 1
ATOM 2349 O O . ARG A 1 299 ? -19.260 12.206 43.731 1.00 86.38 299 ARG A O 1
ATOM 2356 N N . PHE A 1 300 ? -21.440 12.150 44.257 1.00 87.44 300 PHE A N 1
ATOM 2357 C CA . PHE A 1 300 ? -21.837 11.545 42.982 1.00 87.44 300 PHE A CA 1
ATOM 2358 C C . PHE A 1 300 ? -21.711 12.514 41.806 1.00 87.44 300 PHE A C 1
ATOM 2360 O O . PHE A 1 300 ? -21.417 12.070 40.701 1.00 87.44 300 PHE A O 1
ATOM 2367 N N . LYS A 1 301 ? -21.871 13.826 42.018 1.00 89.19 301 LYS A N 1
ATOM 2368 C CA . LYS A 1 301 ? -21.595 14.836 40.987 1.00 89.19 301 LYS A CA 1
ATOM 2369 C C . LYS A 1 301 ? -20.107 14.893 40.636 1.00 89.19 301 LYS A C 1
ATOM 2371 O O . LYS A 1 301 ? -19.776 14.987 39.460 1.00 89.19 301 LYS A O 1
ATOM 2376 N N . ALA A 1 302 ? -19.216 14.787 41.623 1.00 89.38 302 ALA A N 1
ATOM 2377 C CA . ALA A 1 302 ? -17.775 14.699 41.377 1.00 89.38 302 ALA A CA 1
ATOM 2378 C C . ALA A 1 302 ? -17.406 13.429 40.588 1.00 89.38 302 ALA A C 1
ATOM 2380 O O . ALA A 1 302 ? -16.733 13.526 39.567 1.00 89.38 302 ALA A O 1
ATOM 2381 N N . ALA A 1 303 ? -17.929 12.269 40.998 1.00 88.31 303 ALA A N 1
ATOM 2382 C CA . ALA A 1 303 ? -17.751 11.006 40.276 1.00 88.31 303 ALA A CA 1
ATOM 2383 C C . ALA A 1 303 ? -18.311 11.057 38.842 1.00 88.31 303 ALA A C 1
ATOM 2385 O O . ALA A 1 303 ? -17.689 10.559 37.909 1.00 88.31 303 ALA A O 1
ATOM 2386 N N . ALA A 1 304 ? -19.468 11.694 38.639 1.00 88.56 304 ALA A N 1
ATOM 2387 C CA . ALA A 1 304 ? -20.041 11.878 37.309 1.00 88.56 304 ALA A CA 1
ATOM 2388 C C . ALA A 1 304 ? -19.158 12.765 36.418 1.00 88.56 304 ALA A C 1
ATOM 2390 O O . ALA A 1 304 ? -18.987 12.453 35.246 1.00 88.56 304 ALA A O 1
ATOM 2391 N N . ASN A 1 305 ? -18.564 13.832 36.965 1.00 89.44 305 ASN A N 1
ATOM 2392 C CA . ASN A 1 305 ? -17.642 14.694 36.220 1.00 89.44 305 ASN A CA 1
ATOM 2393 C C . ASN A 1 305 ? -16.362 13.957 35.797 1.00 89.44 305 ASN A C 1
ATOM 2395 O O . ASN A 1 305 ? -15.854 14.221 34.713 1.00 89.44 305 ASN A O 1
ATOM 2399 N N . GLU A 1 306 ? -15.862 13.037 36.625 1.00 89.25 306 GLU A N 1
ATOM 2400 C CA . GLU A 1 306 ? -14.707 12.188 36.301 1.00 89.25 306 GLU A CA 1
ATOM 2401 C C . GLU A 1 306 ? -15.024 11.192 35.176 1.00 89.25 306 GLU A C 1
ATOM 2403 O O . GLU A 1 306 ? -14.228 11.011 34.260 1.00 89.25 306 GLU A O 1
ATOM 2408 N N . LEU A 1 307 ? -16.209 10.575 35.211 1.00 90.06 307 LEU A N 1
ATOM 2409 C CA . LEU A 1 307 ? -16.625 9.582 34.214 1.00 90.06 307 LEU A CA 1
ATOM 2410 C C . LEU A 1 307 ? -17.131 10.197 32.904 1.00 90.06 307 LEU A C 1
ATOM 2412 O O . LEU A 1 307 ? -17.171 9.511 31.883 1.00 90.06 307 LEU A O 1
ATOM 2416 N N . LYS A 1 308 ? -17.517 11.476 32.924 1.00 90.00 308 LYS A N 1
ATOM 2417 C CA . LYS A 1 308 ? -18.081 12.207 31.786 1.00 90.00 308 LYS A CA 1
ATOM 2418 C C . LYS A 1 308 ? -17.297 12.045 30.472 1.00 90.00 308 LYS A C 1
ATOM 2420 O O . LYS A 1 308 ? -17.930 11.620 29.510 1.00 90.00 308 LYS A O 1
ATOM 2425 N N . PRO A 1 309 ? -15.972 12.291 30.395 1.00 88.75 309 PRO A N 1
ATOM 2426 C CA . PRO A 1 309 ? -15.237 12.170 29.130 1.00 88.75 309 PRO A CA 1
ATOM 2427 C C . PRO A 1 309 ? -15.283 10.753 28.544 1.00 88.75 309 PRO A C 1
ATOM 2429 O O . PRO A 1 309 ? -15.383 10.575 27.335 1.00 88.75 309 PRO A O 1
ATOM 2432 N N . VAL A 1 310 ? -15.251 9.729 29.401 1.00 88.19 310 VAL A N 1
ATOM 2433 C CA . VAL A 1 310 ? -15.307 8.327 28.971 1.00 88.19 310 VAL A CA 1
ATOM 2434 C C . VAL A 1 310 ? -16.711 7.969 28.484 1.00 88.19 310 VAL A C 1
ATOM 2436 O O . VAL A 1 310 ? -16.854 7.292 27.471 1.00 88.19 310 VAL A O 1
ATOM 2439 N N . LEU A 1 311 ? -17.752 8.422 29.186 1.00 89.44 311 LEU A N 1
ATOM 2440 C CA . LEU A 1 311 ? -19.142 8.150 28.819 1.00 89.44 311 LEU A CA 1
ATOM 2441 C C . LEU A 1 311 ? -19.562 8.882 27.538 1.00 89.44 311 LEU A C 1
ATOM 2443 O O . LEU A 1 311 ? -20.226 8.267 26.709 1.00 89.44 311 LEU A O 1
ATOM 2447 N N . GLU A 1 312 ? -19.131 10.129 27.335 1.00 90.44 312 GLU A N 1
ATOM 2448 C CA . GLU A 1 312 ? -19.378 10.883 26.094 1.00 90.44 312 GLU A CA 1
ATOM 2449 C C . GLU A 1 312 ? -18.762 10.176 24.875 1.00 90.44 312 GLU A C 1
ATOM 2451 O O . GLU A 1 312 ? -19.393 10.062 23.824 1.00 90.44 312 GLU A O 1
ATOM 2456 N N . GLU A 1 313 ? -17.558 9.620 25.023 1.00 88.06 313 GLU A N 1
ATOM 2457 C CA . GLU A 1 313 ? -16.899 8.832 23.976 1.00 88.06 313 GLU A CA 1
ATOM 2458 C C . GLU A 1 313 ? -17.576 7.486 23.692 1.00 88.06 313 GLU A C 1
ATOM 2460 O O . GLU A 1 313 ? -17.503 6.978 22.576 1.00 88.06 313 GLU A O 1
ATOM 2465 N N . ILE A 1 314 ? -18.236 6.881 24.678 1.00 89.56 314 ILE A N 1
ATOM 2466 C CA . ILE A 1 314 ? -19.024 5.655 24.478 1.00 89.56 314 ILE A CA 1
ATOM 2467 C C . ILE A 1 314 ? -20.362 6.000 23.817 1.00 89.56 314 ILE A C 1
ATOM 2469 O O . ILE A 1 314 ? -20.823 5.270 22.939 1.00 89.56 314 ILE A O 1
ATOM 2473 N N . GLU A 1 315 ? -20.974 7.121 24.199 1.00 89.81 315 GLU A N 1
ATOM 2474 C CA . GLU A 1 315 ? -22.225 7.618 23.626 1.00 89.81 315 GLU A CA 1
ATOM 2475 C C . GLU A 1 315 ? -22.063 8.027 22.159 1.00 89.81 315 GLU A C 1
ATOM 2477 O O . GLU A 1 315 ? -22.904 7.675 21.326 1.00 89.81 315 GLU A O 1
ATOM 2482 N N . SER A 1 316 ? -20.936 8.649 21.798 1.00 89.31 316 SER A N 1
ATOM 2483 C CA . SER A 1 316 ? -20.606 8.951 20.399 1.00 89.31 316 SER A CA 1
ATOM 2484 C C . SER A 1 316 ? -20.490 7.687 19.528 1.00 89.31 316 SER A C 1
ATOM 2486 O O . SER A 1 316 ? -20.698 7.739 18.314 1.00 89.31 316 SER A O 1
ATOM 2488 N N . ARG A 1 317 ? -20.239 6.524 20.147 1.00 87.00 317 ARG A N 1
ATOM 2489 C CA . ARG A 1 317 ? -20.120 5.198 19.510 1.00 87.00 317 ARG A CA 1
ATOM 2490 C C . ARG A 1 317 ? -21.396 4.352 19.610 1.00 87.00 317 ARG A C 1
ATOM 2492 O O . ARG A 1 317 ? -21.383 3.171 19.257 1.00 87.00 317 ARG A O 1
ATOM 2499 N N . SER A 1 318 ? -22.516 4.945 20.027 1.00 82.12 318 SER A N 1
ATOM 2500 C CA . SER A 1 318 ? -23.822 4.281 20.205 1.00 82.12 318 SER A CA 1
ATOM 2501 C C . SER A 1 318 ? -24.429 3.665 18.936 1.00 82.12 318 SER A C 1
ATOM 2503 O O . SER A 1 318 ? -25.406 2.923 19.018 1.00 82.12 318 SER A O 1
ATOM 2505 N N . SER A 1 319 ? -23.843 3.895 17.758 1.00 85.38 319 SER A N 1
ATOM 2506 C CA . SER A 1 319 ? -24.213 3.183 16.528 1.00 85.38 319 SER A CA 1
ATOM 2507 C C . SER A 1 319 ? -23.984 1.668 16.620 1.00 85.38 319 SER A C 1
ATOM 2509 O O . SER A 1 319 ? -24.630 0.896 15.909 1.00 85.38 319 SER A O 1
ATOM 2511 N N . ARG A 1 320 ? -23.084 1.226 17.505 1.00 85.81 320 ARG A N 1
ATOM 2512 C CA . ARG A 1 320 ? -22.723 -0.179 17.709 1.00 85.81 320 ARG A CA 1
ATOM 2513 C C . ARG A 1 320 ? -23.462 -0.767 18.910 1.00 85.81 320 ARG A C 1
ATOM 2515 O O . ARG A 1 320 ? -23.511 -0.171 19.987 1.00 85.81 320 ARG A O 1
ATOM 2522 N N . LYS A 1 321 ? -24.003 -1.977 18.746 1.00 88.69 321 LYS A N 1
ATOM 2523 C CA . LYS A 1 321 ? -24.851 -2.634 19.759 1.00 88.69 321 LYS A CA 1
ATOM 2524 C C . LYS A 1 321 ? -24.119 -2.867 21.083 1.00 88.69 321 LYS A C 1
ATOM 2526 O O . LYS A 1 321 ? -24.735 -2.754 22.139 1.00 88.69 321 LYS A O 1
ATOM 2531 N N . GLU A 1 322 ? -22.824 -3.159 21.034 1.00 89.12 322 GLU A N 1
ATOM 2532 C CA . GLU A 1 322 ? -22.005 -3.454 22.214 1.00 89.12 322 GLU A CA 1
ATOM 2533 C C . GLU A 1 322 ? -21.865 -2.227 23.127 1.00 89.12 322 GLU A C 1
ATOM 2535 O O . GLU A 1 322 ? -21.916 -2.345 24.350 1.00 89.12 322 GLU A O 1
ATOM 2540 N N . TYR A 1 323 ? -21.755 -1.033 22.537 1.00 91.50 323 TYR A N 1
ATOM 2541 C CA . TYR A 1 323 ? -21.623 0.228 23.269 1.00 91.50 323 TYR A CA 1
ATOM 2542 C C . TYR A 1 323 ? -22.951 0.652 23.903 1.00 91.50 323 TYR A C 1
ATOM 2544 O O . TYR A 1 323 ? -22.972 1.102 25.046 1.00 91.50 323 TYR A O 1
ATOM 2552 N N . VAL A 1 324 ? -24.076 0.426 23.216 1.00 91.31 324 VAL A N 1
ATOM 2553 C CA . VAL A 1 324 ? -25.419 0.647 23.783 1.00 91.31 324 VAL A CA 1
ATOM 2554 C C . VAL A 1 324 ? -25.661 -0.255 24.995 1.00 91.31 324 VAL A C 1
ATOM 2556 O O . VAL A 1 324 ? -26.185 0.200 26.013 1.00 91.31 324 VAL A O 1
ATOM 2559 N N . GLN A 1 325 ? -25.252 -1.524 24.913 1.00 91.62 325 GLN A N 1
ATOM 2560 C CA . GLN A 1 325 ? -25.342 -2.457 26.038 1.00 91.62 325 GLN A CA 1
ATOM 2561 C C . GLN A 1 325 ? -24.472 -2.003 27.214 1.00 91.62 325 GLN A C 1
ATOM 2563 O O . GLN A 1 325 ? -24.958 -1.964 28.345 1.00 91.62 325 GLN A O 1
ATOM 2568 N N . LEU A 1 326 ? -23.229 -1.586 26.953 1.00 91.88 326 LEU A N 1
ATOM 2569 C CA . LEU A 1 326 ? -22.344 -1.053 27.988 1.00 91.88 326 LEU A CA 1
ATOM 2570 C C . LEU A 1 326 ? -22.935 0.194 28.668 1.00 91.88 326 LEU A C 1
ATOM 2572 O O . LEU A 1 326 ? -22.900 0.284 29.892 1.00 91.88 326 LEU A O 1
ATOM 2576 N N . LEU A 1 327 ? -23.519 1.130 27.912 1.00 91.88 327 LEU A N 1
ATOM 2577 C CA . LEU A 1 327 ? -24.173 2.318 28.481 1.00 91.88 327 LEU A CA 1
ATOM 2578 C C . LEU A 1 327 ? -25.336 1.943 29.399 1.00 91.88 327 LEU A C 1
ATOM 2580 O O . LEU A 1 327 ? -25.420 2.439 30.523 1.00 91.88 327 LEU A O 1
ATOM 2584 N N . ALA A 1 328 ? -26.207 1.034 28.954 1.00 92.12 328 ALA A N 1
ATOM 2585 C CA . ALA A 1 328 ? -27.317 0.549 29.769 1.00 92.12 328 ALA A CA 1
ATOM 2586 C C . ALA A 1 328 ? -26.820 -0.110 31.067 1.00 92.12 328 ALA A C 1
ATOM 2588 O O . ALA A 1 328 ? -27.383 0.113 32.142 1.00 92.12 328 ALA A O 1
ATOM 2589 N N . GLU A 1 329 ? -25.731 -0.874 30.991 1.00 91.25 329 GLU A N 1
ATOM 2590 C CA . GLU A 1 329 ? -25.077 -1.451 32.160 1.00 91.25 329 GLU A CA 1
ATOM 2591 C C . GLU A 1 329 ? -24.487 -0.390 33.097 1.00 91.25 329 GLU A C 1
ATOM 2593 O O . GLU A 1 329 ? -24.683 -0.481 34.308 1.00 91.25 329 GLU A O 1
ATOM 2598 N N . CYS A 1 330 ? -23.805 0.628 32.571 1.00 90.94 330 CYS A N 1
ATOM 2599 C CA . CYS A 1 330 ? -23.274 1.739 33.360 1.00 90.94 330 CYS A CA 1
ATOM 2600 C C . CYS A 1 330 ? -24.394 2.511 34.074 1.00 90.94 330 CYS A C 1
ATOM 2602 O O . CYS A 1 330 ? -24.268 2.809 35.263 1.00 90.94 330 CYS A O 1
ATOM 2604 N N . HIS A 1 331 ? -25.514 2.773 33.393 1.00 90.38 331 HIS A N 1
ATOM 2605 C CA . HIS A 1 331 ? -26.697 3.393 33.997 1.00 90.38 331 HIS A CA 1
ATOM 2606 C C . HIS A 1 331 ? -27.279 2.524 35.112 1.00 90.38 331 HIS A C 1
ATOM 2608 O O . HIS A 1 331 ? -27.586 3.025 36.194 1.00 90.38 331 HIS A O 1
ATOM 2614 N N . LYS A 1 332 ? -27.381 1.209 34.886 1.00 92.25 332 LYS A N 1
ATOM 2615 C CA . LYS A 1 332 ? -27.843 0.265 35.904 1.00 92.25 332 LYS A CA 1
ATOM 2616 C C . LYS A 1 332 ? -26.927 0.270 37.130 1.00 92.25 332 LYS A C 1
ATOM 2618 O O . LYS A 1 332 ? -27.424 0.399 38.244 1.00 92.25 332 LYS A O 1
ATOM 2623 N N . LEU A 1 333 ? -25.608 0.210 36.929 1.00 90.56 333 LEU A N 1
ATOM 2624 C CA . LEU A 1 333 ? -24.617 0.269 38.010 1.00 90.56 333 LEU A CA 1
ATOM 2625 C C . LEU A 1 333 ? -24.726 1.569 38.814 1.00 90.56 333 LEU A C 1
ATOM 2627 O O . LEU A 1 333 ? -24.666 1.540 40.042 1.00 90.56 333 LEU A O 1
ATOM 2631 N N . TYR A 1 334 ? -24.918 2.704 38.142 1.00 89.25 334 TYR A N 1
ATOM 2632 C CA . TYR A 1 334 ? -25.137 3.989 38.803 1.00 89.25 334 TYR A CA 1
ATOM 2633 C C . TYR A 1 334 ? -26.397 3.974 39.682 1.00 89.25 334 TYR A C 1
ATOM 2635 O O . TYR A 1 334 ? -26.340 4.366 40.850 1.00 89.25 334 TYR A O 1
ATOM 2643 N N . CYS A 1 335 ? -27.519 3.480 39.150 1.00 89.31 335 CYS A N 1
ATOM 2644 C CA . CYS A 1 335 ? -28.775 3.368 39.890 1.00 89.31 335 CYS A CA 1
ATOM 2645 C C . CYS A 1 335 ? -28.664 2.408 41.083 1.00 89.31 335 CYS A C 1
ATOM 2647 O O . CYS A 1 335 ? -29.104 2.759 42.174 1.00 89.31 335 CYS A O 1
ATOM 2649 N N . GLU A 1 336 ? -28.041 1.240 40.908 1.00 90.88 336 GLU A N 1
ATOM 2650 C CA . GLU A 1 336 ? -27.819 0.255 41.977 1.00 90.88 336 GLU A CA 1
ATOM 2651 C C . GLU A 1 336 ? -26.982 0.842 43.124 1.00 90.88 336 GLU A C 1
ATOM 2653 O O . GLU A 1 336 ? -27.349 0.710 44.293 1.00 90.88 336 GLU A O 1
ATOM 2658 N N . GLN A 1 337 ? -25.888 1.544 42.804 1.00 87.62 337 GLN A N 1
ATOM 2659 C CA . GLN A 1 337 ? -25.035 2.174 43.816 1.00 87.62 337 GLN A CA 1
ATOM 2660 C C . GLN A 1 337 ? -25.767 3.282 44.573 1.00 87.62 337 GLN A C 1
ATOM 2662 O O . GLN A 1 337 ? -25.662 3.356 45.795 1.00 87.62 337 GLN A O 1
ATOM 2667 N N . ARG A 1 338 ? -26.559 4.110 43.884 1.00 84.62 338 ARG A N 1
ATOM 2668 C CA . ARG A 1 338 ? -27.360 5.145 44.550 1.00 84.62 338 ARG A CA 1
ATOM 2669 C C . ARG A 1 338 ? -28.477 4.567 45.406 1.00 84.62 338 ARG A C 1
ATOM 2671 O O . ARG A 1 338 ? -28.682 5.060 46.509 1.00 84.62 338 ARG A O 1
ATOM 2678 N N . LEU A 1 339 ? -29.170 3.535 44.926 1.00 86.44 339 LEU A N 1
ATOM 2679 C CA . LEU A 1 339 ? -30.232 2.880 45.685 1.00 86.44 339 LEU A CA 1
ATOM 2680 C C . LEU A 1 339 ? -29.687 2.308 46.999 1.00 86.44 339 LEU A C 1
ATOM 2682 O O . LEU A 1 339 ? -30.283 2.548 48.039 1.00 86.44 339 LEU A O 1
ATOM 2686 N N . SER A 1 340 ? -28.508 1.674 46.967 1.00 86.12 340 SER A N 1
ATOM 2687 C CA . SER A 1 340 ? -27.859 1.096 48.157 1.00 86.12 340 SER A CA 1
ATOM 2688 C C . SER A 1 340 ? -27.479 2.097 49.258 1.00 86.12 340 SER A C 1
ATOM 2690 O O . SER A 1 340 ? -27.118 1.690 50.356 1.00 86.12 340 SER A O 1
ATOM 2692 N N . LEU A 1 341 ? -27.500 3.399 48.956 1.00 79.44 341 LEU A N 1
ATOM 2693 C CA . LEU A 1 341 ? -27.202 4.473 49.908 1.00 79.44 341 LEU A CA 1
ATOM 2694 C C . LEU A 1 341 ? -28.462 5.148 50.453 1.00 79.44 341 LEU A C 1
ATOM 2696 O O . LEU A 1 341 ? -28.363 5.911 51.407 1.00 79.44 341 LEU A O 1
ATOM 2700 N N . VAL A 1 342 ? -29.608 4.920 49.809 1.00 75.50 342 VAL A N 1
ATOM 2701 C CA . VAL A 1 342 ? -30.905 5.511 50.167 1.00 75.50 342 VAL A CA 1
ATOM 2702 C C . VAL A 1 342 ? -31.814 4.482 50.854 1.00 75.50 342 VAL A C 1
ATOM 2704 O O . VAL A 1 342 ? -32.695 4.879 51.610 1.00 75.50 342 VAL A O 1
ATOM 2707 N N . SER A 1 343 ? -31.611 3.182 50.597 1.00 56.97 343 SER A N 1
ATOM 2708 C CA . SER A 1 343 ? -32.300 2.064 51.266 1.00 56.97 343 SER A CA 1
ATOM 2709 C C . SER A 1 343 ? -31.630 1.661 52.573 1.00 56.97 343 SER A C 1
ATOM 2711 O O . SER A 1 343 ? -32.358 1.420 53.555 1.00 56.97 343 SER A O 1
#

InterPro domains:
  IPR007265 Conserved oligomeric Golgi complex, subunit 3 [PTHR13302] (15-342)
  IPR048320 Conserved oligomeric Golgi complex subunit 3, N-terminal [PF04136] (125-267)
  IPR048685 Conserved oligomeric Golgi complex subunit 3, C-terminal [PF20671] (295-342)

pLDDT: mean 76.99, std 21.93, range [29.41, 98.31]